Protein AF-A0A0S4IIQ5-F1 (afdb_monomer_lite)

Sequence (191 aa):
MTEAVVDVNDAPGEGCKCDRKQAPNVCLIIDIVACVLVGLCAVLDLITFTGIPSVILDIYLVALSFLALSAEARMFRPLRSIIYNWIKFVYFLTSYTGRGLYFIFLGSITINESALSYIGGGFTIFAGFFLIIMNCRFKFPVYMDWQVVKEEAAGKARAQAEQAFRTPSSAASTPGGGGESSYSPPGGHVI

Structure (mmCIF, N/CA/C/O backbone):
data_AF-A0A0S4IIQ5-F1
#
_entry.id   AF-A0A0S4IIQ5-F1
#
loop_
_atom_site.group_PDB
_atom_site.id
_atom_site.type_symbol
_atom_site.label_atom_id
_atom_site.label_alt_id
_atom_site.label_comp_id
_atom_site.label_asym_id
_atom_site.label_entity_id
_atom_site.label_seq_id
_atom_site.pdbx_PDB_ins_code
_atom_site.Cartn_x
_atom_site.Cartn_y
_atom_site.Cartn_z
_atom_site.occupancy
_atom_site.B_iso_or_equiv
_atom_site.auth_seq_id
_atom_site.auth_comp_id
_atom_site.auth_asym_id
_atom_site.auth_atom_id
_atom_site.pdbx_PDB_model_num
ATOM 1 N N . MET A 1 1 ? 24.079 8.705 -12.884 1.00 36.25 1 MET A N 1
ATOM 2 C CA . MET A 1 1 ? 23.740 7.334 -13.318 1.00 36.25 1 MET A CA 1
ATOM 3 C C . MET A 1 1 ? 22.304 7.349 -13.794 1.00 36.25 1 MET A C 1
ATOM 5 O O . MET A 1 1 ? 21.399 7.484 -12.984 1.00 36.25 1 MET A O 1
ATOM 9 N N . THR A 1 2 ? 22.151 7.371 -15.110 1.00 34.97 2 THR A N 1
ATOM 10 C CA . THR A 1 2 ? 20.903 7.484 -15.865 1.00 34.97 2 THR A CA 1
ATOM 11 C C . THR A 1 2 ? 20.241 6.108 -15.925 1.00 34.97 2 THR A C 1
ATOM 13 O O . THR A 1 2 ? 20.896 5.131 -16.280 1.00 34.97 2 THR A O 1
ATOM 16 N N . GLU A 1 3 ? 18.981 6.017 -15.507 1.00 42.50 3 GLU A N 1
ATOM 17 C CA . GLU A 1 3 ? 18.195 4.781 -15.480 1.00 42.50 3 GLU A CA 1
ATOM 18 C C . GLU A 1 3 ? 17.922 4.299 -16.913 1.00 42.50 3 GLU A 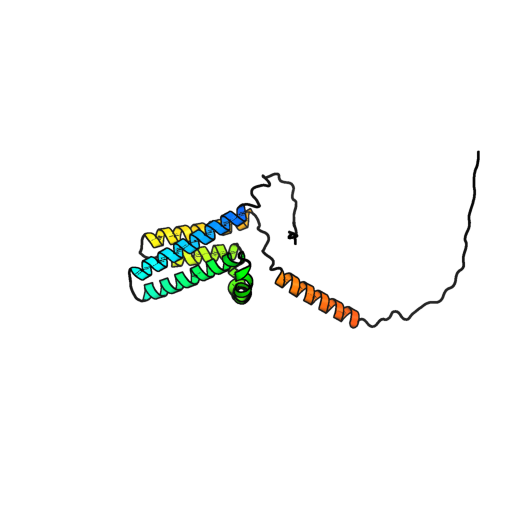C 1
ATOM 20 O O . GLU A 1 3 ? 17.295 5.005 -17.700 1.00 42.50 3 GLU A O 1
ATOM 25 N N . ALA A 1 4 ? 18.400 3.103 -17.262 1.00 39.72 4 ALA A N 1
ATOM 26 C CA . ALA A 1 4 ? 18.024 2.433 -18.500 1.00 39.72 4 ALA A CA 1
ATOM 27 C C . ALA A 1 4 ? 16.691 1.707 -18.271 1.00 39.72 4 ALA A C 1
ATOM 29 O O . ALA A 1 4 ? 16.647 0.618 -17.698 1.00 39.72 4 ALA A O 1
ATOM 30 N N . VAL A 1 5 ? 15.597 2.352 -18.674 1.00 47.88 5 VAL A N 1
ATOM 31 C CA . VAL A 1 5 ? 14.278 1.726 -18.803 1.00 47.88 5 VAL A CA 1
ATOM 32 C C . VAL A 1 5 ? 14.341 0.812 -20.024 1.00 47.88 5 VAL A C 1
ATOM 34 O O . VAL A 1 5 ? 14.602 1.272 -21.132 1.00 47.88 5 VAL A O 1
ATOM 37 N N . VAL A 1 6 ? 14.163 -0.492 -19.821 1.00 50.47 6 VAL A N 1
ATOM 38 C CA . VAL A 1 6 ? 14.041 -1.450 -20.923 1.00 50.47 6 VAL A CA 1
ATOM 39 C C . VAL A 1 6 ? 12.628 -1.310 -21.487 1.00 50.47 6 VAL A C 1
ATOM 41 O O . VAL A 1 6 ? 11.679 -1.882 -20.952 1.00 50.47 6 VAL A O 1
ATOM 44 N N . ASP A 1 7 ? 12.486 -0.480 -22.522 1.00 39.44 7 ASP A N 1
ATOM 45 C CA . ASP A 1 7 ? 11.255 -0.338 -23.301 1.00 39.44 7 ASP A CA 1
ATOM 46 C C . ASP A 1 7 ? 11.022 -1.630 -24.097 1.00 39.44 7 ASP A C 1
ATOM 48 O O . ASP A 1 7 ? 11.686 -1.914 -25.093 1.00 39.44 7 ASP A O 1
ATOM 52 N N . VAL A 1 8 ? 10.086 -2.453 -23.623 1.00 58.69 8 VAL A N 1
ATOM 53 C CA . VAL A 1 8 ? 9.565 -3.599 -24.372 1.00 58.69 8 VAL A CA 1
ATOM 54 C C . VAL A 1 8 ? 8.207 -3.192 -24.939 1.00 58.69 8 VAL A C 1
ATOM 56 O O . VAL A 1 8 ? 7.243 -3.049 -24.186 1.00 58.69 8 VAL A O 1
ATOM 59 N N . ASN A 1 9 ? 8.161 -3.081 -26.271 1.00 46.09 9 ASN A N 1
ATOM 60 C CA . ASN A 1 9 ? 7.013 -2.856 -27.168 1.00 46.09 9 ASN A CA 1
ATOM 61 C C . ASN A 1 9 ? 6.734 -1.407 -27.600 1.00 46.09 9 ASN A C 1
ATOM 63 O O . ASN A 1 9 ? 5.858 -0.736 -27.053 1.00 46.09 9 ASN A O 1
ATOM 67 N N . ASP A 1 10 ? 7.373 -1.006 -28.701 1.00 45.22 10 ASP A N 1
ATOM 68 C CA . ASP A 1 10 ? 6.844 -0.000 -29.624 1.00 45.22 10 ASP A CA 1
ATOM 69 C C . ASP A 1 10 ? 5.836 -0.665 -30.578 1.00 45.22 10 ASP A C 1
ATOM 71 O O . ASP A 1 10 ? 6.206 -1.343 -31.537 1.00 45.22 10 ASP A O 1
ATOM 75 N N . ALA A 1 11 ? 4.543 -0.474 -30.309 1.00 47.12 11 ALA A N 1
ATOM 76 C CA . ALA A 1 11 ? 3.489 -0.612 -31.311 1.00 47.12 11 ALA A CA 1
ATOM 77 C C . ALA A 1 11 ? 3.053 0.802 -31.742 1.00 47.12 11 ALA A C 1
ATOM 79 O O . ALA A 1 11 ? 2.812 1.644 -30.870 1.00 47.12 11 ALA A O 1
ATOM 80 N N . PRO A 1 12 ? 2.944 1.099 -33.050 1.00 46.62 12 PRO A N 1
ATOM 81 C CA . PRO A 1 12 ? 2.642 2.441 -33.529 1.00 46.62 12 PRO A CA 1
ATOM 82 C C . PRO A 1 12 ? 1.137 2.713 -33.417 1.00 46.62 12 PRO A C 1
ATOM 84 O O . PRO A 1 12 ? 0.346 2.313 -34.265 1.00 46.62 12 PRO A O 1
ATOM 87 N N . GLY A 1 13 ? 0.741 3.391 -32.344 1.00 47.50 13 GLY A N 1
ATOM 88 C CA . GLY A 1 13 ? -0.586 3.971 -32.169 1.00 47.50 13 GLY A CA 1
ATOM 89 C C . GLY A 1 13 ? -0.438 5.304 -31.453 1.00 47.50 13 GLY A C 1
ATOM 90 O O . GLY A 1 13 ? -0.196 5.340 -30.249 1.00 47.50 13 GLY A O 1
ATOM 91 N N . GLU A 1 14 ? -0.501 6.394 -32.213 1.00 47.69 14 GLU A N 1
ATOM 92 C CA . GLU A 1 14 ? -0.327 7.765 -31.742 1.00 47.69 14 GLU A CA 1
ATOM 93 C C . GLU A 1 14 ? -1.371 8.136 -30.677 1.00 47.69 14 GLU A C 1
ATOM 95 O O . GLU A 1 14 ? -2.529 8.424 -30.966 1.00 47.69 14 GLU A O 1
ATOM 100 N N . GLY A 1 15 ? -0.930 8.155 -29.421 1.00 47.59 15 GLY A N 1
ATOM 101 C CA . GLY A 1 15 ? -1.594 8.802 -28.297 1.00 47.59 15 GLY A CA 1
ATOM 102 C C . GLY A 1 15 ? -0.553 9.605 -27.517 1.00 47.59 15 GLY A C 1
ATOM 103 O O . GLY A 1 15 ? 0.554 9.123 -27.285 1.00 47.59 15 GLY A O 1
ATOM 104 N N . CYS A 1 16 ? -0.881 10.854 -27.185 1.00 45.53 16 CYS A N 1
ATOM 105 C CA . CYS A 1 16 ? -0.016 11.880 -26.591 1.00 45.53 16 CYS A CA 1
ATOM 106 C C . CYS A 1 16 ? 1.068 11.337 -25.622 1.00 45.53 16 CYS A C 1
ATOM 108 O O . CYS A 1 16 ? 0.772 10.859 -24.528 1.00 45.53 16 CYS A O 1
ATOM 110 N N . LYS A 1 17 ? 2.353 11.464 -25.999 1.00 51.84 17 LYS A N 1
ATOM 111 C CA . LYS A 1 17 ? 3.530 10.972 -25.242 1.00 51.84 17 LYS A CA 1
ATOM 112 C C . LYS A 1 17 ? 3.702 11.584 -23.837 1.00 51.84 17 LYS A C 1
ATOM 114 O O . LYS A 1 17 ? 4.536 11.106 -23.068 1.00 51.84 17 LYS A O 1
ATOM 119 N N . CYS A 1 18 ? 2.943 12.623 -23.484 1.00 51.06 18 CYS A N 1
ATOM 120 C CA . CYS A 1 18 ? 3.070 13.329 -22.206 1.00 51.06 18 CYS A CA 1
ATOM 121 C C . CYS A 1 18 ? 2.374 12.626 -21.023 1.00 51.06 18 CYS A C 1
ATOM 123 O O . CYS A 1 18 ? 2.773 12.849 -19.882 1.00 51.06 18 CYS A O 1
ATOM 125 N N . ASP A 1 19 ? 1.400 11.744 -21.267 1.00 57.50 19 ASP A N 1
ATOM 126 C CA . ASP A 1 19 ? 0.556 11.175 -20.199 1.00 57.50 19 ASP A CA 1
ATOM 127 C C . ASP A 1 19 ? 1.247 10.031 -19.421 1.00 57.50 19 ASP A C 1
ATOM 129 O O . ASP A 1 19 ? 1.121 9.880 -18.203 1.00 57.50 19 ASP A O 1
ATOM 133 N N . ARG A 1 20 ? 2.104 9.253 -20.102 1.00 61.88 20 ARG A N 1
ATOM 134 C CA . ARG A 1 20 ? 2.700 8.020 -19.545 1.00 61.88 20 ARG A CA 1
ATOM 135 C C . ARG A 1 20 ? 3.652 8.263 -18.366 1.00 61.88 20 ARG A C 1
ATOM 137 O O . ARG A 1 20 ? 3.818 7.385 -17.525 1.00 61.88 20 ARG A O 1
ATOM 144 N N . LYS A 1 21 ? 4.273 9.448 -18.291 1.00 65.94 21 LYS A N 1
ATOM 145 C CA . LYS A 1 21 ? 5.149 9.840 -17.170 1.00 65.94 21 LYS A CA 1
ATOM 146 C C . LYS A 1 21 ? 4.377 10.401 -15.975 1.00 65.94 21 LYS A C 1
ATOM 148 O O . LYS A 1 21 ? 4.896 10.356 -14.864 1.00 65.94 21 LYS A O 1
ATOM 153 N N . GLN A 1 22 ? 3.171 10.932 -16.184 1.00 76.69 22 GLN A N 1
ATOM 154 C CA . GLN A 1 22 ? 2.375 11.545 -15.117 1.00 76.69 22 GLN A CA 1
ATOM 155 C C . GLN A 1 22 ? 1.500 10.525 -14.383 1.00 76.69 22 GLN A C 1
ATOM 157 O O . GLN A 1 22 ? 1.365 10.618 -13.163 1.00 76.69 22 GLN A O 1
ATOM 162 N N . ALA A 1 23 ? 0.995 9.507 -15.085 1.00 74.50 23 ALA A N 1
ATOM 163 C CA . ALA A 1 23 ? 0.168 8.444 -14.513 1.00 74.50 23 ALA A CA 1
ATOM 164 C C . ALA A 1 23 ? 0.703 7.806 -13.204 1.00 74.50 23 ALA A C 1
ATOM 166 O O . ALA A 1 23 ? -0.074 7.710 -12.249 1.00 74.50 23 ALA A O 1
ATOM 167 N N . PRO A 1 24 ? 1.992 7.408 -13.078 1.00 76.62 24 PRO A N 1
ATOM 168 C CA . PRO A 1 24 ? 2.487 6.800 -11.839 1.00 76.62 24 PRO A CA 1
ATOM 169 C C . PRO A 1 24 ? 2.501 7.779 -10.657 1.00 76.62 24 PRO A C 1
ATOM 171 O O . PRO A 1 24 ? 2.212 7.376 -9.534 1.00 76.62 24 PRO A O 1
ATOM 174 N N . ASN A 1 25 ? 2.777 9.064 -10.903 1.00 81.38 25 ASN A N 1
ATOM 175 C CA . ASN A 1 25 ? 2.765 10.085 -9.855 1.00 81.38 25 ASN A CA 1
ATOM 176 C C . ASN A 1 25 ? 1.341 10.355 -9.362 1.00 81.38 25 ASN A C 1
ATOM 178 O O . ASN A 1 25 ? 1.128 10.513 -8.165 1.00 81.38 25 ASN A O 1
ATOM 182 N N . VAL A 1 26 ? 0.364 10.377 -10.275 1.00 83.06 26 VAL A N 1
ATOM 183 C CA . VAL A 1 26 ? -1.050 10.556 -9.922 1.00 83.06 26 VAL A CA 1
ATOM 184 C C . VAL A 1 26 ? -1.550 9.382 -9.081 1.00 83.06 26 VAL A C 1
ATOM 186 O O . VAL A 1 26 ? -2.160 9.612 -8.041 1.00 83.06 26 VAL A O 1
ATOM 189 N N . CYS A 1 27 ? -1.240 8.140 -9.473 1.00 82.81 27 CYS A N 1
ATOM 190 C CA . CYS A 1 27 ? -1.608 6.954 -8.690 1.00 82.81 27 CYS A CA 1
ATOM 191 C C . CYS A 1 27 ? -1.005 7.007 -7.282 1.00 82.81 27 CYS A C 1
ATOM 193 O O . CYS A 1 27 ? -1.710 6.796 -6.305 1.00 82.81 27 CYS A O 1
ATOM 195 N N . LEU A 1 28 ? 0.270 7.384 -7.170 1.00 83.69 28 LEU A N 1
ATOM 196 C CA . LEU A 1 28 ? 0.941 7.501 -5.879 1.00 83.69 28 LEU A CA 1
ATOM 197 C C . LEU A 1 28 ? 0.293 8.557 -4.976 1.00 83.69 28 LEU A C 1
ATOM 199 O O . LEU A 1 28 ? 0.108 8.320 -3.786 1.00 83.69 28 LEU A O 1
ATOM 203 N N . ILE A 1 29 ? -0.063 9.724 -5.521 1.00 87.44 29 ILE A N 1
ATOM 204 C CA . ILE A 1 29 ? -0.739 10.771 -4.740 1.00 87.44 29 ILE A CA 1
ATOM 205 C C . ILE A 1 29 ? -2.093 10.262 -4.239 1.00 87.44 29 ILE A C 1
ATOM 207 O O . ILE A 1 29 ? -2.416 10.460 -3.069 1.00 87.44 29 ILE A O 1
ATOM 211 N N . ILE A 1 30 ? -2.861 9.584 -5.097 1.00 87.94 30 ILE A N 1
ATOM 212 C CA . ILE A 1 30 ? -4.150 8.989 -4.724 1.00 87.94 30 ILE A CA 1
ATOM 213 C C . ILE A 1 30 ? -3.960 7.963 -3.597 1.00 87.94 30 ILE A C 1
ATOM 215 O O . ILE A 1 30 ? -4.697 8.013 -2.613 1.00 87.94 30 ILE A O 1
ATOM 219 N N . ASP A 1 31 ? -2.946 7.102 -3.694 1.00 86.94 31 ASP A N 1
ATOM 220 C CA . ASP A 1 31 ? -2.643 6.070 -2.697 1.00 86.94 31 ASP A CA 1
ATOM 221 C C . ASP A 1 31 ? -2.279 6.682 -1.338 1.00 86.94 31 ASP A C 1
ATOM 223 O O . ASP A 1 31 ? -2.804 6.263 -0.303 1.00 86.94 31 ASP A O 1
ATOM 227 N N . ILE A 1 32 ? -1.435 7.721 -1.327 1.00 89.12 32 ILE A N 1
ATOM 228 C CA . ILE A 1 32 ? -1.075 8.446 -0.099 1.00 89.12 32 ILE A CA 1
ATOM 229 C C . ILE A 1 32 ? -2.311 9.097 0.518 1.00 89.12 32 ILE A C 1
ATOM 231 O O . ILE A 1 32 ? -2.532 8.962 1.722 1.00 89.12 32 ILE A O 1
ATOM 235 N N . VAL A 1 33 ? -3.123 9.788 -0.286 1.00 90.50 33 VAL A N 1
ATOM 236 C CA . VAL A 1 33 ? -4.339 10.451 0.201 1.00 90.50 33 VAL A CA 1
ATOM 237 C C . VAL A 1 33 ? -5.304 9.425 0.789 1.00 90.50 33 VAL A C 1
ATOM 239 O O . VAL A 1 33 ? -5.800 9.638 1.892 1.00 90.50 33 VAL A O 1
ATOM 242 N N . ALA A 1 34 ? -5.521 8.293 0.117 1.00 88.62 34 ALA A N 1
ATOM 243 C CA . ALA A 1 34 ? -6.376 7.221 0.616 1.00 88.62 34 ALA A CA 1
ATOM 244 C C . ALA A 1 34 ? -5.857 6.641 1.944 1.00 88.62 34 ALA A C 1
ATOM 246 O O . ALA A 1 34 ? -6.640 6.472 2.878 1.00 88.62 34 ALA A O 1
ATOM 247 N N . CYS A 1 35 ? -4.548 6.388 2.065 1.00 88.12 35 CYS A N 1
ATOM 248 C CA . CYS A 1 35 ? -3.944 5.889 3.306 1.00 88.12 35 CYS A CA 1
ATOM 249 C C . CYS A 1 35 ? -4.094 6.878 4.464 1.00 88.12 35 CYS A C 1
ATOM 251 O O . CYS A 1 35 ? -4.469 6.482 5.566 1.00 88.12 35 CYS A O 1
ATOM 253 N N . VAL A 1 36 ? -3.805 8.160 4.219 1.00 89.81 36 VAL A N 1
ATOM 254 C CA . VAL A 1 36 ? -3.912 9.215 5.236 1.00 89.81 36 VAL A CA 1
ATOM 255 C C . VAL A 1 36 ? -5.360 9.384 5.676 1.00 89.81 36 VAL A C 1
ATOM 257 O O . VAL A 1 36 ? -5.616 9.499 6.869 1.00 89.81 36 VAL A O 1
ATOM 260 N N . LEU A 1 37 ? -6.309 9.351 4.738 1.00 89.31 37 LEU A N 1
ATOM 261 C CA . LEU A 1 37 ? -7.730 9.470 5.043 1.00 89.31 37 LEU A CA 1
ATOM 262 C C . LEU A 1 37 ? -8.206 8.322 5.948 1.00 89.31 37 LEU A C 1
ATOM 264 O O . LEU A 1 37 ? -8.816 8.581 6.980 1.00 89.31 37 LEU A O 1
ATOM 268 N N . VAL A 1 38 ? -7.864 7.071 5.613 1.00 87.75 38 VAL A N 1
ATOM 269 C CA . VAL A 1 38 ? -8.203 5.898 6.442 1.00 87.75 38 VAL A CA 1
ATOM 270 C C . VAL A 1 38 ? -7.537 5.975 7.813 1.00 87.75 38 VAL A C 1
ATOM 272 O O . VAL A 1 38 ? -8.192 5.729 8.822 1.00 87.75 38 VAL A O 1
ATOM 275 N N . GLY A 1 39 ? -6.257 6.353 7.865 1.00 86.62 39 GLY A N 1
ATOM 276 C CA . GLY A 1 39 ? -5.532 6.516 9.124 1.00 86.62 39 GLY A CA 1
ATOM 277 C C . GLY A 1 39 ? -6.154 7.590 10.019 1.00 86.62 39 GLY A C 1
ATOM 278 O O . GLY A 1 39 ? -6.314 7.370 11.216 1.00 86.62 39 GLY A O 1
ATOM 279 N N . LEU A 1 40 ? -6.564 8.727 9.447 1.00 88.81 40 LEU A N 1
ATOM 280 C CA . LEU A 1 40 ? -7.260 9.785 10.181 1.00 88.81 40 LEU A CA 1
ATOM 281 C C . LEU A 1 40 ? -8.632 9.325 10.679 1.00 88.81 40 LEU A C 1
ATOM 283 O O . LEU A 1 40 ? -8.951 9.590 11.833 1.00 88.81 40 LEU A O 1
ATOM 287 N N . CYS A 1 41 ? -9.414 8.613 9.861 1.00 86.88 41 CYS A N 1
ATOM 288 C CA . CYS A 1 41 ? -10.691 8.038 10.292 1.00 86.88 41 CYS A CA 1
ATOM 289 C C . CYS A 1 41 ? -10.505 7.091 11.485 1.00 86.88 41 CYS A C 1
ATOM 291 O O . CYS A 1 41 ? -11.164 7.279 12.500 1.00 86.88 41 CYS A O 1
ATOM 293 N N . ALA A 1 42 ? -9.553 6.156 11.408 1.00 86.00 42 ALA A N 1
ATOM 294 C CA . ALA A 1 42 ? -9.281 5.215 12.495 1.00 86.00 42 ALA A CA 1
ATOM 295 C C . ALA A 1 42 ? -8.803 5.919 13.779 1.00 86.00 42 ALA A C 1
ATOM 297 O O . ALA A 1 42 ? -9.197 5.548 14.879 1.00 86.00 42 ALA A O 1
ATOM 298 N N . VAL A 1 43 ? -7.982 6.971 13.665 1.00 87.81 43 VAL A N 1
ATOM 299 C CA . VAL A 1 43 ? -7.547 7.765 14.829 1.00 87.81 43 VAL A CA 1
ATOM 300 C C . VAL A 1 43 ? -8.709 8.549 15.442 1.00 87.81 43 VAL A C 1
ATOM 302 O O . VAL A 1 43 ? -8.801 8.639 16.665 1.00 87.81 43 VAL A O 1
ATOM 305 N N . LEU A 1 44 ? -9.594 9.121 14.623 1.00 87.50 44 LEU A N 1
ATOM 306 C CA . LEU A 1 44 ? -10.779 9.828 15.109 1.00 87.50 44 LEU A CA 1
ATOM 307 C C . LEU A 1 44 ? -11.751 8.871 15.809 1.00 87.50 44 LEU A C 1
ATOM 309 O O . LEU A 1 44 ? -12.200 9.182 16.912 1.00 87.50 44 LEU A O 1
ATOM 313 N N . ASP A 1 45 ? -12.005 7.698 15.226 1.00 83.19 45 ASP A N 1
ATOM 314 C CA . ASP A 1 45 ? -12.851 6.663 15.828 1.00 83.19 45 ASP A CA 1
ATOM 315 C C . ASP A 1 45 ? -12.258 6.200 17.178 1.00 83.19 45 ASP A C 1
ATOM 317 O O . ASP A 1 45 ? -12.972 6.170 18.189 1.00 83.19 45 ASP A O 1
ATOM 321 N N . LEU A 1 46 ? -10.930 6.027 17.257 1.00 85.00 46 LEU A N 1
ATOM 322 C CA . LEU A 1 46 ? -10.210 5.689 18.491 1.00 85.00 46 LEU A CA 1
ATOM 323 C C . LEU A 1 46 ? -10.383 6.742 19.601 1.00 85.00 46 LEU A C 1
ATOM 325 O O . LEU A 1 46 ? -10.529 6.391 20.773 1.00 85.00 46 LEU A O 1
ATOM 329 N N . ILE A 1 47 ? -10.390 8.035 19.251 1.00 86.31 47 ILE A N 1
ATOM 330 C CA . ILE A 1 47 ? -10.606 9.132 20.213 1.00 86.31 47 ILE A CA 1
ATOM 331 C C . ILE A 1 47 ? -12.038 9.105 20.761 1.00 86.31 47 ILE A C 1
ATOM 333 O O . ILE A 1 47 ? -12.254 9.414 21.933 1.00 86.31 47 ILE A O 1
ATOM 337 N N . THR A 1 48 ? -13.018 8.725 19.938 1.00 82.81 48 THR A N 1
ATOM 338 C CA . THR A 1 48 ? -14.435 8.694 20.337 1.00 82.81 48 THR A CA 1
ATOM 339 C C . THR A 1 48 ? -14.830 7.477 21.181 1.00 82.81 48 THR A C 1
ATOM 341 O O . THR A 1 48 ? -15.937 7.456 21.713 1.00 82.81 48 THR A O 1
ATOM 344 N N . PHE A 1 49 ? -13.923 6.508 21.367 1.00 69.06 49 PHE A N 1
ATOM 345 C CA . PHE A 1 49 ? -14.048 5.369 22.289 1.00 69.06 49 PHE A CA 1
ATOM 346 C C . PHE A 1 49 ? -15.392 4.617 22.183 1.00 69.06 49 PHE A C 1
ATOM 348 O O . PHE A 1 49 ? -16.150 4.480 23.141 1.00 69.06 49 PHE A O 1
ATOM 355 N N . THR A 1 50 ? -15.675 4.074 21.000 1.00 69.19 50 THR A N 1
ATOM 356 C CA . THR A 1 50 ? -16.924 3.356 20.677 1.00 69.19 50 THR A CA 1
ATOM 357 C C . THR A 1 50 ? -17.001 1.916 21.210 1.00 69.19 50 THR A C 1
ATOM 359 O O . THR A 1 50 ? -18.050 1.284 21.106 1.00 69.19 50 THR A O 1
ATOM 362 N N . GLY A 1 51 ? -15.934 1.390 21.826 1.00 81.19 51 GLY A N 1
ATOM 363 C CA . GLY A 1 51 ? -15.917 0.080 22.494 1.00 81.19 51 GLY A CA 1
ATOM 364 C C . GLY A 1 51 ? -14.631 -0.721 22.263 1.00 81.19 51 GLY A C 1
ATOM 365 O O . GLY A 1 51 ? -13.895 -0.480 21.313 1.00 81.19 51 GLY A O 1
ATOM 366 N N . ILE A 1 52 ? -14.359 -1.709 23.126 1.00 84.00 52 ILE A N 1
ATOM 367 C CA . ILE A 1 52 ? -13.149 -2.559 23.065 1.00 84.00 52 ILE A CA 1
ATOM 368 C C . ILE A 1 52 ? -12.942 -3.246 21.695 1.00 84.00 52 ILE A C 1
ATOM 370 O O . ILE A 1 52 ? -11.818 -3.192 21.194 1.00 84.00 52 ILE A O 1
ATOM 374 N N . PRO A 1 53 ? -13.952 -3.883 21.059 1.00 85.12 53 PRO A N 1
ATOM 375 C CA . PRO A 1 53 ? -13.735 -4.528 19.760 1.00 85.12 53 PRO A CA 1
ATOM 376 C C . PRO A 1 53 ? -13.410 -3.521 18.648 1.00 85.12 53 PRO A C 1
ATOM 378 O O . PRO A 1 53 ? -12.548 -3.805 17.818 1.00 85.12 53 PRO A O 1
ATOM 381 N N . SER A 1 54 ? -14.031 -2.339 18.668 1.00 83.25 54 SER A N 1
ATOM 382 C CA . SER A 1 54 ? -13.766 -1.260 17.709 1.00 83.25 54 SER A CA 1
ATOM 383 C C . SER A 1 54 ? -12.342 -0.731 17.854 1.00 83.25 54 SER A C 1
ATOM 385 O O . SER A 1 54 ? -11.617 -0.656 16.874 1.00 83.25 54 SER A O 1
ATOM 387 N N . VAL A 1 55 ? -11.884 -0.513 19.091 1.00 87.12 55 VAL A N 1
ATOM 388 C CA . VAL A 1 55 ? -10.514 -0.062 19.388 1.00 87.12 55 VAL A CA 1
ATOM 389 C C . VAL A 1 55 ? -9.459 -1.017 18.823 1.00 87.12 55 VAL A C 1
ATOM 391 O O . VAL A 1 55 ? -8.461 -0.576 18.256 1.00 87.12 55 VAL A O 1
ATOM 394 N N . ILE A 1 56 ? -9.658 -2.332 18.961 1.00 90.19 56 ILE A N 1
ATOM 395 C CA . ILE A 1 56 ? -8.724 -3.325 18.410 1.00 90.19 56 ILE A CA 1
ATOM 396 C C . ILE A 1 56 ? -8.687 -3.220 16.881 1.00 90.19 56 ILE A C 1
ATOM 398 O O . ILE A 1 56 ? -7.605 -3.206 16.292 1.00 90.19 56 ILE A O 1
ATOM 402 N N . LEU A 1 57 ? -9.856 -3.121 16.246 1.00 89.56 57 LEU A N 1
ATOM 403 C CA . LEU A 1 57 ? -9.984 -2.984 14.798 1.00 89.56 57 LEU A CA 1
ATOM 404 C C . LEU A 1 57 ? -9.340 -1.683 14.287 1.00 89.56 57 LEU A C 1
ATOM 406 O O . LEU A 1 57 ? -8.608 -1.728 13.299 1.00 89.56 57 LEU A O 1
ATOM 410 N N . ASP A 1 58 ? -9.501 -0.572 15.004 1.00 88.38 58 ASP A N 1
ATOM 411 C CA . ASP A 1 58 ? -8.885 0.721 14.689 1.00 88.38 58 ASP A CA 1
ATOM 412 C C . ASP A 1 58 ? -7.356 0.665 14.783 1.00 88.38 58 ASP A C 1
ATOM 414 O O . ASP A 1 58 ? -6.656 1.158 13.898 1.00 88.38 58 ASP A O 1
ATOM 418 N N . ILE A 1 59 ? -6.805 -0.007 15.801 1.00 91.06 59 ILE A N 1
ATOM 419 C CA . ILE A 1 59 ? -5.354 -0.228 15.911 1.00 91.06 59 ILE A CA 1
ATOM 420 C C . ILE A 1 59 ? -4.840 -1.031 14.709 1.00 91.06 59 ILE A C 1
ATOM 422 O O . ILE A 1 59 ? -3.794 -0.695 14.143 1.00 91.06 59 ILE A O 1
ATOM 426 N N . TYR A 1 60 ? -5.572 -2.068 14.285 1.00 92.81 60 TYR A N 1
ATOM 427 C CA . TYR A 1 60 ? -5.224 -2.825 13.083 1.00 92.81 60 TYR A CA 1
ATOM 428 C C . TYR A 1 60 ? -5.333 -1.973 11.817 1.00 92.81 60 TYR A C 1
ATOM 430 O O . TYR A 1 60 ? -4.432 -2.041 10.984 1.00 92.81 60 TYR A O 1
ATOM 438 N N . LEU A 1 61 ? -6.366 -1.141 11.674 1.00 90.88 61 LEU A N 1
ATOM 439 C CA . LEU A 1 61 ? -6.515 -0.202 10.556 1.00 90.88 61 LEU A CA 1
ATOM 440 C C . LEU A 1 61 ? -5.354 0.793 10.490 1.00 90.88 61 LEU A C 1
ATOM 442 O O . LEU A 1 61 ? -4.798 1.025 9.415 1.00 90.88 61 LEU A O 1
ATOM 446 N N . VAL A 1 62 ? -4.921 1.333 11.631 1.00 90.94 62 VAL A N 1
ATOM 447 C CA . VAL A 1 62 ? -3.740 2.202 11.708 1.00 90.94 62 VAL A CA 1
ATOM 448 C C . VAL A 1 62 ? -2.488 1.430 11.282 1.00 90.94 62 VAL A C 1
ATOM 450 O O . VAL A 1 62 ? -1.764 1.876 10.396 1.00 90.94 62 VAL A O 1
ATOM 453 N N . ALA A 1 63 ? -2.247 0.235 11.824 1.00 91.62 63 ALA A N 1
ATOM 454 C CA . ALA A 1 6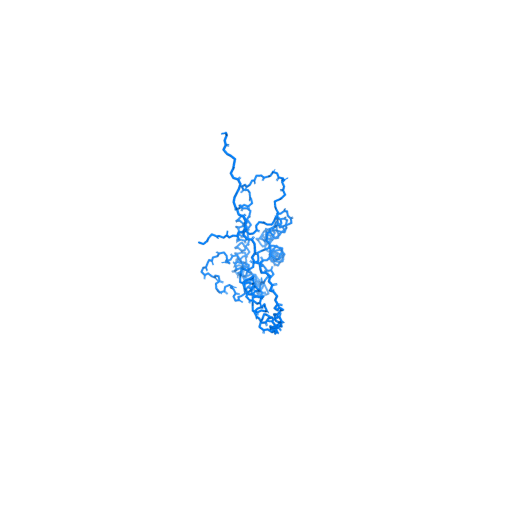3 ? -1.087 -0.573 11.441 1.00 91.62 63 ALA A CA 1
ATOM 455 C C . ALA A 1 63 ? -1.084 -0.939 9.942 1.00 91.62 63 ALA A C 1
ATOM 457 O O . ALA A 1 63 ? -0.045 -0.879 9.282 1.00 91.62 63 ALA A O 1
ATOM 458 N N . LEU A 1 64 ? -2.249 -1.279 9.391 1.00 91.06 64 LEU A N 1
ATOM 459 C CA . LEU A 1 64 ? -2.439 -1.605 7.982 1.00 91.06 64 LEU A CA 1
ATOM 460 C C . LEU A 1 64 ? -2.238 -0.371 7.085 1.00 91.06 64 LEU A C 1
ATOM 462 O O . LEU A 1 64 ? -1.475 -0.427 6.125 1.00 91.06 64 LEU A O 1
ATOM 466 N N . SER A 1 65 ? -2.812 0.781 7.427 1.00 90.31 65 SER A N 1
ATOM 467 C CA . SER A 1 65 ? -2.566 2.026 6.683 1.00 90.31 65 SER A CA 1
ATOM 468 C C . SER A 1 65 ? -1.084 2.429 6.690 1.00 90.31 65 SER A C 1
ATOM 470 O O . SER A 1 65 ? -0.561 2.830 5.650 1.00 90.31 65 SER A O 1
ATOM 472 N N . PHE A 1 66 ? -0.361 2.227 7.800 1.00 89.56 66 PHE A N 1
ATOM 473 C CA . PHE A 1 66 ? 1.098 2.386 7.840 1.00 89.56 66 PHE A CA 1
ATOM 474 C C . PHE A 1 66 ? 1.829 1.382 6.946 1.00 89.56 66 PHE A C 1
ATOM 476 O O . PHE A 1 66 ? 2.801 1.746 6.285 1.00 89.56 66 PHE A O 1
ATOM 483 N N . LEU A 1 67 ? 1.370 0.131 6.895 1.00 89.06 67 LEU A N 1
ATOM 484 C CA . LEU A 1 67 ? 1.910 -0.894 6.002 1.00 89.06 67 LEU A CA 1
ATOM 485 C C . LEU A 1 67 ? 1.743 -0.475 4.531 1.00 89.06 67 LEU A C 1
ATOM 487 O O . LEU A 1 67 ? 2.696 -0.583 3.757 1.00 89.06 67 LEU A O 1
ATOM 491 N N . ALA A 1 68 ? 0.595 0.086 4.157 1.00 87.44 68 ALA A N 1
ATOM 492 C CA . ALA A 1 68 ? 0.355 0.634 2.822 1.00 87.44 68 ALA A CA 1
ATOM 493 C C . ALA A 1 68 ? 1.254 1.844 2.521 1.00 87.44 68 ALA A C 1
ATOM 495 O O . ALA A 1 68 ? 1.953 1.868 1.508 1.00 87.44 68 ALA A O 1
ATOM 496 N N . LEU A 1 69 ? 1.344 2.794 3.457 1.00 87.12 69 LEU A N 1
ATOM 497 C CA . LEU A 1 69 ? 2.262 3.935 3.386 1.00 87.12 69 LEU A CA 1
ATOM 498 C C . LEU A 1 69 ? 3.722 3.496 3.243 1.00 87.12 69 LEU A C 1
ATOM 500 O O . LEU A 1 69 ? 4.478 4.102 2.487 1.00 87.12 69 LEU A O 1
ATOM 504 N N . SER A 1 70 ? 4.130 2.426 3.928 1.00 85.06 70 SER A N 1
ATOM 505 C CA . SER A 1 70 ? 5.486 1.880 3.833 1.00 85.06 70 SER A CA 1
ATOM 506 C C . SER A 1 70 ? 5.794 1.322 2.439 1.00 85.06 70 SER A C 1
ATOM 508 O O . SER A 1 70 ? 6.932 1.423 1.972 1.00 85.06 70 SER A O 1
ATOM 510 N N . ALA A 1 71 ? 4.780 0.797 1.741 1.00 82.19 71 ALA A N 1
ATOM 511 C CA . ALA A 1 71 ? 4.917 0.336 0.366 1.00 82.19 71 ALA A CA 1
ATOM 512 C C . ALA A 1 71 ? 5.131 1.510 -0.606 1.00 82.19 71 ALA A C 1
ATOM 514 O O . ALA A 1 71 ? 5.928 1.375 -1.537 1.00 82.19 71 ALA A O 1
ATOM 515 N N . GLU A 1 72 ? 4.504 2.669 -0.364 1.00 80.44 72 GLU A N 1
ATOM 516 C CA . GLU A 1 72 ? 4.760 3.906 -1.128 1.00 80.44 72 GLU A CA 1
ATOM 517 C C . GLU A 1 72 ? 6.087 4.565 -0.755 1.00 80.44 72 GLU A C 1
ATOM 519 O O . GLU A 1 72 ? 6.804 5.096 -1.611 1.00 80.44 72 GLU A O 1
ATOM 524 N N . ALA A 1 73 ? 6.471 4.481 0.522 1.00 78.81 73 ALA A N 1
ATOM 525 C CA . ALA A 1 73 ? 7.686 5.097 1.039 1.00 78.81 73 ALA A CA 1
ATOM 526 C C . ALA A 1 73 ? 8.966 4.553 0.379 1.00 78.81 73 ALA A C 1
ATOM 528 O O . ALA A 1 73 ? 10.044 5.133 0.509 1.00 78.81 73 ALA A O 1
ATOM 529 N N . ARG A 1 74 ? 8.847 3.468 -0.390 1.00 72.12 74 ARG A N 1
ATOM 530 C CA . ARG A 1 74 ? 9.899 2.876 -1.212 1.00 72.12 74 ARG A CA 1
ATOM 531 C C . ARG A 1 74 ? 10.473 3.831 -2.263 1.00 72.12 74 ARG A C 1
ATOM 533 O O . ARG A 1 74 ? 11.618 3.642 -2.675 1.00 72.12 74 ARG A O 1
ATOM 540 N N . MET A 1 75 ? 9.726 4.867 -2.660 1.00 69.81 75 MET A N 1
ATOM 541 C CA . MET A 1 75 ? 10.259 5.953 -3.491 1.00 69.81 75 MET A CA 1
ATOM 542 C C . MET A 1 75 ? 11.299 6.816 -2.759 1.00 69.81 75 MET A C 1
ATOM 544 O O . MET A 1 75 ? 12.199 7.373 -3.395 1.00 69.81 75 MET A O 1
ATOM 548 N N . PHE A 1 76 ? 11.243 6.908 -1.427 1.00 76.88 76 PHE A N 1
ATOM 549 C CA . PHE A 1 76 ? 12.207 7.685 -0.656 1.00 76.88 76 PHE A CA 1
ATOM 550 C C . PHE A 1 76 ? 13.512 6.901 -0.473 1.00 76.88 76 PHE A C 1
ATOM 552 O O . PHE A 1 76 ? 13.601 5.919 0.266 1.00 76.88 76 PHE A O 1
ATOM 559 N N . ARG A 1 77 ? 14.577 7.397 -1.114 1.00 76.06 77 ARG A N 1
ATOM 560 C CA . ARG A 1 77 ? 15.941 6.841 -1.045 1.00 76.06 77 ARG A CA 1
ATOM 561 C C . ARG A 1 77 ? 16.444 6.491 0.369 1.00 76.06 77 ARG A C 1
ATOM 563 O O . ARG A 1 77 ? 17.024 5.413 0.491 1.00 76.06 77 ARG A O 1
ATOM 570 N N . PRO A 1 78 ? 16.259 7.318 1.421 1.00 73.19 78 PRO A N 1
ATOM 571 C CA . PRO A 1 78 ? 16.826 7.012 2.738 1.00 73.19 78 PRO A CA 1
ATOM 572 C C . PRO A 1 78 ? 16.129 5.848 3.456 1.00 73.19 78 PRO A C 1
ATOM 574 O O . PRO A 1 78 ? 16.788 5.092 4.163 1.00 73.19 78 PRO A O 1
ATOM 577 N N . LEU A 1 79 ? 14.822 5.649 3.248 1.00 73.81 79 LEU A N 1
ATOM 578 C CA . LEU A 1 79 ? 14.071 4.570 3.907 1.00 73.81 79 LEU A CA 1
ATOM 579 C C . LEU A 1 79 ? 14.218 3.222 3.196 1.00 73.81 79 LEU A C 1
ATOM 581 O O . LEU A 1 79 ? 13.871 2.177 3.750 1.00 73.81 79 LEU A O 1
ATOM 585 N N . ARG A 1 80 ? 14.773 3.228 1.982 1.00 73.50 80 ARG A N 1
ATOM 586 C CA . ARG A 1 80 ? 14.846 2.059 1.107 1.00 73.50 80 ARG A CA 1
ATOM 587 C C . ARG A 1 80 ? 15.519 0.852 1.775 1.00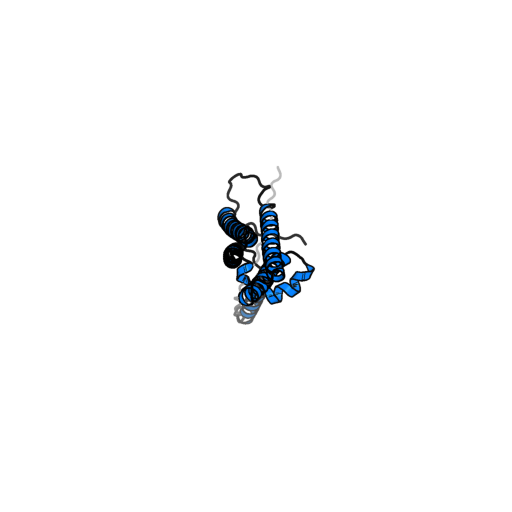 73.50 80 ARG A C 1
ATOM 589 O O . ARG A 1 80 ? 15.057 -0.264 1.584 1.00 73.50 80 ARG A O 1
ATOM 596 N N . SER A 1 81 ? 16.562 1.066 2.584 1.00 75.81 81 SER A N 1
ATOM 597 C CA . SER A 1 81 ? 17.297 -0.017 3.265 1.00 75.81 81 SER A CA 1
ATOM 598 C C . SER A 1 81 ? 16.435 -0.768 4.288 1.00 75.81 81 SER A C 1
ATOM 600 O O . SER A 1 81 ? 16.396 -1.996 4.295 1.00 75.81 81 SER A O 1
ATOM 602 N N . ILE A 1 82 ? 15.680 -0.028 5.106 1.00 78.56 82 ILE A N 1
ATOM 603 C CA . ILE A 1 82 ? 14.779 -0.604 6.115 1.00 78.56 82 ILE A CA 1
ATOM 604 C C . ILE A 1 82 ? 13.621 -1.320 5.420 1.00 78.56 82 ILE A C 1
ATOM 606 O O . ILE A 1 82 ? 13.301 -2.465 5.741 1.00 78.56 82 ILE A O 1
ATOM 610 N N . ILE A 1 83 ? 13.045 -0.664 4.410 1.00 77.56 83 ILE A N 1
ATOM 611 C CA . ILE A 1 83 ? 11.928 -1.206 3.642 1.00 77.56 83 ILE A CA 1
ATOM 612 C C . ILE A 1 83 ? 12.338 -2.506 2.944 1.00 77.56 83 ILE A C 1
ATOM 614 O O . ILE A 1 83 ? 11.542 -3.432 2.908 1.00 77.56 83 ILE A O 1
ATOM 618 N N . TYR A 1 84 ? 13.571 -2.641 2.447 1.00 73.38 84 TYR A N 1
ATOM 619 C CA . TYR A 1 84 ? 14.009 -3.852 1.745 1.00 73.38 84 TYR A CA 1
ATOM 620 C C . TYR A 1 84 ? 13.948 -5.131 2.575 1.00 73.38 84 TYR A C 1
ATOM 622 O O . TYR A 1 84 ? 13.611 -6.186 2.038 1.00 73.38 84 TYR A O 1
ATOM 630 N N . ASN A 1 85 ? 14.247 -5.055 3.871 1.00 78.38 85 ASN A N 1
ATOM 631 C CA . ASN A 1 85 ? 14.145 -6.232 4.729 1.00 78.38 85 ASN A CA 1
ATOM 632 C C . ASN A 1 85 ? 12.676 -6.617 4.958 1.00 78.38 85 ASN A C 1
ATOM 634 O O . ASN A 1 85 ? 12.313 -7.789 5.007 1.00 78.38 85 ASN A O 1
ATOM 638 N N . TRP A 1 86 ? 11.821 -5.601 5.033 1.00 76.50 86 TRP A N 1
ATOM 639 C CA . TRP A 1 86 ? 10.404 -5.750 5.314 1.00 76.50 86 TRP A CA 1
ATOM 640 C C . TRP A 1 86 ? 9.600 -6.200 4.090 1.00 76.50 86 TRP A C 1
ATOM 642 O O . TRP A 1 86 ? 8.715 -7.046 4.176 1.00 76.50 86 TRP A O 1
ATOM 652 N N . ILE A 1 87 ? 9.964 -5.712 2.908 1.00 71.62 87 ILE A N 1
ATOM 653 C CA . ILE A 1 87 ? 9.214 -5.914 1.671 1.00 71.62 87 ILE A CA 1
ATOM 654 C C . ILE A 1 87 ? 9.212 -7.361 1.175 1.00 71.62 87 ILE A C 1
ATOM 656 O O . ILE A 1 87 ? 8.352 -7.725 0.377 1.00 71.62 87 ILE A O 1
ATOM 660 N N . LYS A 1 88 ? 10.141 -8.199 1.660 1.00 70.69 88 LYS A N 1
ATOM 661 C CA . LYS A 1 88 ? 10.132 -9.643 1.393 1.00 70.69 88 LYS A CA 1
ATOM 662 C C . LYS A 1 88 ? 8.826 -10.285 1.860 1.00 70.69 88 LYS A C 1
ATOM 664 O O . LYS A 1 88 ? 8.319 -11.174 1.188 1.00 70.69 88 LYS A O 1
ATOM 669 N N . PHE A 1 89 ? 8.254 -9.791 2.957 1.00 74.19 89 PHE A N 1
ATOM 670 C CA . PHE A 1 89 ? 6.964 -10.253 3.470 1.00 74.19 89 PHE A CA 1
ATOM 671 C C . PHE A 1 89 ? 5.778 -9.637 2.725 1.00 74.19 89 PHE A C 1
ATOM 673 O O . PHE A 1 89 ? 4.685 -10.193 2.727 1.00 74.19 89 PHE A O 1
ATOM 680 N N . VAL A 1 90 ? 5.994 -8.501 2.063 1.00 78.19 90 VAL A N 1
ATOM 681 C CA . VAL A 1 90 ? 4.933 -7.653 1.512 1.00 78.19 90 VAL A CA 1
ATOM 682 C C . VAL A 1 90 ? 5.017 -7.550 -0.016 1.00 78.19 90 VAL A C 1
ATOM 684 O O . VAL A 1 90 ? 4.507 -6.607 -0.617 1.00 78.19 90 VAL A O 1
ATOM 687 N N . TYR A 1 91 ? 5.643 -8.531 -0.677 1.00 78.06 91 TYR A N 1
ATOM 688 C CA . TYR A 1 91 ? 5.858 -8.516 -2.129 1.00 78.06 91 TYR A CA 1
ATOM 689 C C . TYR A 1 91 ? 4.543 -8.336 -2.905 1.00 78.06 91 TYR A C 1
ATOM 691 O O . TYR A 1 91 ? 4.497 -7.641 -3.918 1.00 78.06 91 TYR A O 1
ATOM 699 N N . PHE A 1 92 ? 3.441 -8.862 -2.370 1.00 80.56 92 PHE A N 1
ATOM 700 C CA . PHE A 1 92 ? 2.104 -8.684 -2.926 1.00 80.56 92 PHE A CA 1
ATOM 701 C C . PHE A 1 92 ? 1.674 -7.209 -3.056 1.00 80.56 92 PHE A C 1
ATOM 703 O O . PHE A 1 92 ? 1.131 -6.837 -4.095 1.00 80.56 92 PHE A O 1
ATOM 710 N N . LEU A 1 93 ? 1.975 -6.340 -2.080 1.00 82.56 93 LEU A N 1
ATOM 711 C CA . LEU A 1 93 ? 1.602 -4.913 -2.143 1.00 82.56 93 LEU A CA 1
ATOM 712 C C . LEU A 1 93 ? 2.461 -4.096 -3.117 1.00 82.56 93 LEU A C 1
ATOM 714 O O . LEU A 1 93 ? 2.159 -2.937 -3.405 1.00 82.56 93 LEU A O 1
ATOM 718 N N . THR A 1 94 ? 3.544 -4.683 -3.622 1.00 77.88 94 THR A N 1
ATOM 719 C CA . THR A 1 94 ? 4.436 -4.015 -4.576 1.00 77.88 94 THR A CA 1
ATOM 720 C C . THR A 1 94 ? 3.908 -4.082 -6.009 1.00 77.88 94 THR A C 1
ATOM 722 O O . THR A 1 94 ? 4.316 -3.289 -6.852 1.00 77.88 94 THR A O 1
ATOM 725 N N . SER A 1 95 ? 2.963 -4.987 -6.279 1.00 83.81 95 SER A N 1
ATOM 726 C CA . SER A 1 95 ? 2.236 -5.063 -7.545 1.00 83.81 95 SER A CA 1
ATOM 727 C C . SER A 1 95 ? 1.027 -4.128 -7.527 1.00 83.81 95 SER A C 1
ATOM 729 O O . SER A 1 95 ? 0.269 -4.134 -6.558 1.00 83.81 95 SER A O 1
ATOM 731 N N . TYR A 1 96 ? 0.784 -3.391 -8.617 1.00 83.69 96 TYR A N 1
ATOM 732 C CA . TYR A 1 96 ? -0.388 -2.512 -8.759 1.00 83.69 96 TYR A CA 1
ATOM 733 C C . TYR A 1 96 ? -1.715 -3.251 -8.527 1.00 83.69 96 TYR A C 1
ATOM 735 O O . TYR A 1 96 ? -2.616 -2.721 -7.882 1.00 83.69 96 TYR A O 1
ATOM 743 N N . THR A 1 97 ? -1.827 -4.502 -8.990 1.00 88.19 97 THR A N 1
ATOM 744 C CA . THR A 1 97 ? -3.023 -5.326 -8.746 1.00 88.19 97 THR A CA 1
ATOM 745 C C . THR A 1 97 ? -3.163 -5.691 -7.273 1.00 88.19 97 THR A C 1
ATOM 747 O O . THR A 1 97 ? -4.255 -5.593 -6.719 1.00 88.19 97 THR A O 1
ATOM 750 N N . GLY A 1 98 ? -2.067 -6.105 -6.630 1.00 90.12 98 GLY A N 1
ATOM 751 C CA . GLY A 1 98 ? -2.097 -6.486 -5.219 1.00 90.12 98 GLY A CA 1
ATOM 752 C C . GLY A 1 98 ? -2.395 -5.295 -4.314 1.00 90.12 98 GLY A C 1
ATOM 753 O O . GLY A 1 98 ? -3.176 -5.414 -3.376 1.00 90.12 98 GLY A O 1
ATOM 754 N N . ARG A 1 99 ? -1.867 -4.119 -4.664 1.00 89.75 99 ARG A N 1
ATOM 755 C CA . ARG A 1 99 ? -2.167 -2.849 -4.006 1.00 89.75 99 ARG A CA 1
ATOM 756 C C . ARG A 1 99 ? -3.633 -2.446 -4.157 1.00 89.75 99 ARG A C 1
ATOM 758 O O . ARG A 1 99 ? -4.273 -2.119 -3.166 1.00 89.75 99 ARG A O 1
ATOM 765 N N . GLY A 1 100 ? -4.191 -2.541 -5.364 1.00 91.81 100 GLY A N 1
ATOM 766 C CA . GLY A 1 100 ? -5.611 -2.268 -5.591 1.00 91.81 100 GLY A CA 1
ATOM 767 C C . GLY A 1 100 ? -6.527 -3.191 -4.780 1.00 91.81 100 GLY A C 1
ATOM 768 O O . GLY A 1 100 ? -7.437 -2.718 -4.103 1.00 91.81 100 GLY A O 1
ATOM 769 N N . LEU A 1 101 ? -6.237 -4.498 -4.765 1.00 94.38 101 LEU A N 1
ATOM 770 C CA . LEU A 1 101 ? -6.959 -5.471 -3.934 1.00 94.38 101 LEU A CA 1
ATOM 771 C C . LEU A 1 101 ? -6.821 -5.172 -2.439 1.00 94.38 101 LEU A C 1
ATOM 773 O O . LEU A 1 101 ? -7.795 -5.268 -1.696 1.00 94.38 101 LEU A O 1
ATOM 777 N N . TYR A 1 102 ? -5.625 -4.781 -2.010 1.00 93.62 102 TYR A N 1
ATOM 778 C CA . TYR A 1 102 ? -5.360 -4.391 -0.637 1.00 93.62 102 TYR A CA 1
ATOM 779 C C . TYR A 1 102 ? -6.182 -3.166 -0.219 1.00 93.62 102 TYR A C 1
ATOM 781 O O . TYR A 1 102 ? -6.771 -3.183 0.854 1.00 93.62 102 TYR A O 1
ATOM 789 N N . PHE A 1 103 ? -6.293 -2.137 -1.064 1.00 93.38 103 PHE A N 1
ATOM 790 C CA . PHE A 1 103 ? -7.127 -0.966 -0.779 1.00 93.38 103 PHE A CA 1
ATOM 791 C C . PHE A 1 103 ? -8.623 -1.294 -0.736 1.00 93.38 103 PHE A C 1
ATOM 793 O O . PHE A 1 103 ? -9.327 -0.775 0.125 1.00 93.38 103 PHE A O 1
ATOM 800 N N . ILE A 1 104 ? -9.111 -2.188 -1.602 1.00 95.44 104 ILE A N 1
ATOM 801 C CA . ILE A 1 104 ? -10.502 -2.668 -1.535 1.00 95.44 104 ILE A CA 1
ATOM 802 C C . ILE A 1 104 ? -10.750 -3.387 -0.205 1.00 95.44 104 ILE A C 1
ATOM 804 O O . ILE A 1 104 ? -11.737 -3.107 0.472 1.00 95.44 104 ILE A O 1
ATOM 808 N N . PHE A 1 105 ? -9.835 -4.274 0.191 1.00 94.88 105 PHE A N 1
ATOM 809 C CA . PHE A 1 105 ? -9.905 -4.974 1.471 1.00 94.88 105 PHE A CA 1
ATOM 810 C C . PHE A 1 105 ? -9.862 -3.998 2.651 1.00 94.88 105 PHE A C 1
ATOM 812 O O . PHE A 1 105 ? -10.729 -4.047 3.521 1.00 94.88 105 PHE A O 1
ATOM 819 N N . LEU A 1 106 ? -8.909 -3.064 2.643 1.00 93.00 106 LEU A N 1
ATOM 820 C CA . LEU A 1 106 ? -8.760 -2.054 3.682 1.00 93.00 106 LEU A CA 1
ATOM 821 C C . LEU A 1 106 ? -10.034 -1.217 3.809 1.00 93.00 106 LEU A C 1
ATOM 823 O O . LEU A 1 106 ? -10.600 -1.139 4.890 1.00 93.00 106 LEU A O 1
ATOM 827 N N . GLY A 1 107 ? -10.535 -0.677 2.697 1.00 93.12 107 GLY A N 1
ATOM 828 C CA . GLY A 1 107 ? -11.759 0.116 2.684 1.00 93.12 107 GLY A CA 1
ATOM 829 C C . GLY A 1 107 ? -12.991 -0.671 3.126 1.00 93.12 107 GLY A C 1
ATOM 830 O O . GLY A 1 107 ? -13.838 -0.108 3.808 1.00 93.12 107 GLY A O 1
ATOM 831 N N . SER A 1 108 ? -13.074 -1.972 2.820 1.00 94.25 108 SER A N 1
ATOM 832 C CA . SER A 1 108 ? -14.174 -2.824 3.294 1.00 94.25 108 SER A CA 1
ATOM 833 C C . SER A 1 108 ? -14.170 -3.030 4.811 1.00 94.25 108 SER A C 1
ATOM 835 O O . SER A 1 108 ? -15.239 -3.091 5.407 1.00 94.25 108 SER A O 1
ATOM 837 N N . ILE A 1 109 ? -12.987 -3.079 5.436 1.00 93.00 109 ILE A N 1
ATOM 838 C CA . ILE A 1 109 ? -12.840 -3.169 6.897 1.00 93.00 109 ILE A CA 1
ATOM 839 C C . ILE A 1 109 ? -13.100 -1.814 7.558 1.00 93.00 109 ILE A C 1
ATOM 841 O O . ILE A 1 109 ? -13.634 -1.769 8.660 1.00 93.00 109 ILE A O 1
ATOM 845 N N . THR A 1 110 ? -12.752 -0.713 6.887 1.00 90.44 110 THR A N 1
ATOM 846 C CA . THR A 1 110 ? -13.018 0.647 7.378 1.00 90.44 110 THR A CA 1
ATOM 847 C C . THR A 1 110 ? -14.514 0.964 7.440 1.00 90.44 110 THR A C 1
ATOM 849 O O . THR A 1 110 ? -14.903 1.872 8.165 1.00 90.44 110 THR A O 1
ATOM 852 N N . ILE A 1 111 ? -15.376 0.256 6.698 1.00 89.88 111 ILE A N 1
ATOM 853 C CA . ILE A 1 111 ? -16.824 0.490 6.750 1.00 89.88 111 ILE A CA 1
ATOM 854 C C . ILE A 1 111 ? -17.356 0.067 8.124 1.00 89.88 111 ILE A C 1
ATOM 856 O O . ILE A 1 111 ? -17.538 -1.114 8.412 1.00 89.88 111 ILE A O 1
ATOM 860 N N . ASN A 1 112 ? -17.620 1.070 8.954 1.00 85.75 112 ASN A N 1
ATOM 861 C CA . ASN A 1 112 ? -18.193 0.943 10.286 1.00 85.75 112 ASN A CA 1
ATOM 862 C C . ASN A 1 112 ? -19.450 1.831 10.391 1.00 85.75 112 ASN A C 1
ATOM 864 O O . ASN A 1 112 ? -19.815 2.503 9.430 1.00 85.75 112 ASN A O 1
ATOM 868 N N . GLU A 1 113 ? -20.124 1.868 11.542 1.00 81.31 113 GLU A N 1
ATOM 869 C CA . GLU A 1 113 ? -21.383 2.618 11.717 1.00 81.31 113 GLU A CA 1
ATOM 870 C C . GLU A 1 113 ? -21.244 4.149 11.565 1.00 81.31 113 GLU A C 1
ATOM 872 O O . GLU A 1 113 ? -22.239 4.849 11.369 1.00 81.31 113 GLU A O 1
ATOM 877 N N . SER A 1 114 ? -20.022 4.688 11.608 1.00 83.62 114 SER A N 1
ATOM 878 C CA . SER A 1 114 ? -19.752 6.123 11.482 1.00 83.62 114 SER A CA 1
ATOM 879 C C . SER A 1 114 ? -19.860 6.616 10.033 1.00 83.62 114 SER A C 1
ATOM 881 O O . SER A 1 114 ? -19.279 6.050 9.105 1.00 83.62 114 SER A O 1
ATOM 883 N N . ALA A 1 115 ? -20.557 7.741 9.834 1.00 86.25 115 ALA A N 1
ATOM 884 C CA . ALA A 1 115 ? -20.707 8.392 8.528 1.00 86.25 115 ALA A CA 1
ATOM 885 C C . ALA A 1 115 ? -19.355 8.732 7.874 1.00 86.25 115 ALA A C 1
ATOM 887 O O . ALA A 1 115 ? -19.211 8.620 6.655 1.00 86.25 115 ALA A O 1
ATOM 888 N N . LEU A 1 116 ? -18.354 9.111 8.679 1.00 83.69 116 LEU A N 1
ATOM 889 C CA . LEU A 1 116 ? -17.001 9.384 8.189 1.00 83.69 116 LEU A CA 1
ATOM 890 C C . LEU A 1 116 ? -16.353 8.122 7.616 1.00 83.69 116 LEU A C 1
ATOM 892 O O . LEU A 1 116 ? -15.707 8.181 6.571 1.00 83.69 116 LEU A O 1
ATOM 896 N N . SER A 1 117 ? -16.559 6.989 8.278 1.00 87.25 117 SER A N 1
ATOM 897 C CA . SER A 1 117 ? -15.949 5.709 7.930 1.00 87.25 117 SER A CA 1
ATOM 898 C C . SER A 1 117 ? -16.587 5.118 6.664 1.00 87.25 117 SER A C 1
ATOM 900 O O . SER A 1 117 ? -15.877 4.542 5.842 1.00 87.25 117 SER A O 1
ATOM 902 N N . TYR A 1 118 ? -17.875 5.386 6.401 1.00 90.56 118 TYR A N 1
ATOM 903 C CA . TYR A 1 118 ? -18.502 5.101 5.099 1.00 90.56 118 TYR A CA 1
ATOM 904 C C . TYR A 1 118 ? -17.882 5.902 3.950 1.00 90.56 118 TYR A C 1
ATOM 906 O O . TYR A 1 118 ? -17.574 5.336 2.900 1.00 90.56 118 TYR A O 1
ATOM 914 N N . ILE A 1 119 ? -17.693 7.215 4.130 1.00 91.38 119 ILE A N 1
ATOM 915 C CA . ILE A 1 119 ? -17.098 8.078 3.098 1.00 91.38 119 ILE A CA 1
ATOM 916 C C . ILE A 1 119 ? -15.639 7.676 2.867 1.00 91.38 119 ILE A C 1
ATOM 918 O O . ILE A 1 119 ? -15.212 7.525 1.721 1.00 91.38 119 ILE A O 1
ATOM 922 N N . GLY A 1 120 ? -14.894 7.460 3.953 1.00 89.00 120 GLY A N 1
ATOM 923 C CA . GLY A 1 120 ? -13.499 7.051 3.906 1.00 89.00 120 GLY A CA 1
ATOM 924 C C . GLY A 1 120 ? -13.321 5.693 3.244 1.00 89.00 120 GLY A C 1
ATOM 925 O O . GLY A 1 120 ? -12.620 5.595 2.240 1.00 89.00 120 GLY A O 1
ATOM 926 N N . GLY A 1 121 ? -14.026 4.671 3.730 1.00 91.88 121 GLY A N 1
ATOM 927 C CA . GLY A 1 121 ? -14.004 3.327 3.157 1.00 91.88 121 GLY A CA 1
ATOM 928 C C . GLY A 1 121 ? -14.446 3.305 1.694 1.00 91.88 121 GLY A C 1
ATOM 929 O O . GLY A 1 121 ? -13.784 2.686 0.862 1.00 91.88 121 GLY A O 1
ATOM 930 N N . GLY A 1 122 ? -15.501 4.049 1.343 1.00 94.19 122 GLY A N 1
ATOM 931 C CA . GLY A 1 122 ? -15.967 4.188 -0.037 1.00 94.19 122 GLY A CA 1
ATOM 932 C C . GLY A 1 122 ? -14.914 4.796 -0.965 1.00 94.19 122 GLY A C 1
ATOM 933 O O . GLY A 1 122 ? -14.664 4.263 -2.049 1.00 94.19 122 GLY A O 1
ATOM 934 N N . PHE A 1 123 ? -14.242 5.866 -0.530 1.00 93.12 123 PHE A N 1
ATOM 935 C CA . PHE A 1 123 ? -13.145 6.474 -1.284 1.00 93.12 123 PHE A CA 1
ATOM 936 C C . PHE A 1 123 ? -11.966 5.507 -1.459 1.00 93.12 123 PHE A C 1
ATOM 938 O O . PHE A 1 123 ? -11.424 5.389 -2.557 1.00 93.12 123 PHE A O 1
ATOM 945 N N . THR A 1 124 ? -11.598 4.764 -0.413 1.00 93.12 124 THR A N 1
ATOM 946 C CA . THR A 1 124 ? -10.514 3.773 -0.467 1.00 93.12 124 THR A CA 1
ATOM 947 C C . THR A 1 124 ? -10.835 2.614 -1.411 1.00 93.12 124 THR A C 1
ATOM 949 O O . THR A 1 124 ? -9.983 2.210 -2.202 1.00 93.12 124 THR A O 1
ATOM 952 N N . ILE A 1 125 ? -12.073 2.111 -1.393 1.00 96.00 125 ILE A N 1
ATOM 953 C CA . ILE A 1 125 ? -12.533 1.079 -2.331 1.00 96.00 125 ILE A CA 1
ATOM 954 C C . ILE A 1 125 ? -12.471 1.611 -3.766 1.00 96.00 125 ILE A C 1
ATOM 956 O O . ILE A 1 125 ? -11.952 0.929 -4.652 1.00 96.00 125 ILE A O 1
ATOM 960 N N . PHE A 1 126 ? -12.950 2.836 -3.999 1.00 95.12 126 PHE A N 1
ATOM 961 C CA . PHE A 1 126 ? -12.885 3.475 -5.312 1.00 95.12 126 PHE A CA 1
ATOM 962 C C . PHE A 1 126 ? -11.440 3.631 -5.805 1.00 95.12 126 PHE A C 1
ATOM 964 O O . PHE A 1 126 ? -11.153 3.283 -6.949 1.00 95.12 126 PHE A O 1
ATOM 971 N N . ALA A 1 127 ? -10.519 4.074 -4.944 1.00 91.44 127 ALA A N 1
ATOM 972 C CA . ALA A 1 127 ? -9.093 4.155 -5.259 1.00 91.44 127 ALA A CA 1
ATOM 973 C C . ALA A 1 127 ? -8.509 2.778 -5.623 1.00 91.44 127 ALA A C 1
ATOM 975 O O . ALA A 1 127 ? -7.802 2.646 -6.624 1.00 91.44 127 ALA A O 1
ATOM 976 N N . GLY A 1 128 ? -8.873 1.727 -4.882 1.00 92.44 128 GLY A N 1
ATOM 977 C CA . GLY A 1 128 ? -8.455 0.358 -5.178 1.00 92.44 128 GLY A CA 1
ATOM 978 C C . GLY A 1 128 ? -8.946 -0.144 -6.541 1.00 92.44 128 GLY A C 1
ATOM 979 O O . GLY A 1 128 ? -8.163 -0.691 -7.321 1.00 92.44 128 GLY A O 1
ATOM 980 N N . PHE A 1 129 ? -10.213 0.106 -6.887 1.00 95.00 129 PHE A N 1
ATOM 981 C CA . PHE A 1 129 ? -10.738 -0.186 -8.227 1.00 95.00 129 PHE A CA 1
ATOM 982 C C . PHE A 1 129 ? -10.042 0.636 -9.312 1.00 95.00 129 PHE A C 1
ATOM 984 O O . PHE A 1 129 ? -9.693 0.095 -10.364 1.00 95.00 129 PHE A O 1
ATOM 991 N N . PHE A 1 130 ? -9.815 1.924 -9.059 1.00 91.56 130 PHE A N 1
ATOM 992 C CA . PHE A 1 130 ? -9.129 2.817 -9.984 1.00 91.56 130 PHE A CA 1
ATOM 993 C C . PHE A 1 130 ? -7.721 2.303 -10.314 1.00 91.56 130 PHE A C 1
ATOM 995 O O . PHE A 1 130 ? -7.377 2.201 -11.492 1.00 91.56 130 PHE A O 1
ATOM 1002 N N . LEU A 1 131 ? -6.949 1.872 -9.312 1.00 88.62 131 LEU A N 1
ATOM 1003 C CA . LEU A 1 131 ? -5.634 1.252 -9.506 1.00 88.62 131 LEU A CA 1
ATOM 1004 C C . LEU A 1 131 ? -5.691 -0.005 -10.383 1.00 88.62 131 LEU A C 1
ATOM 1006 O O . LEU A 1 131 ? -4.860 -0.172 -11.278 1.00 88.62 131 LEU A O 1
ATOM 1010 N N . ILE A 1 132 ? -6.672 -0.886 -10.160 1.00 90.62 132 ILE A N 1
ATOM 1011 C CA . ILE A 1 132 ? -6.834 -2.112 -10.958 1.00 90.62 132 ILE A CA 1
ATOM 1012 C C . ILE A 1 132 ? -7.148 -1.758 -12.416 1.00 90.62 132 ILE A C 1
ATOM 1014 O O . ILE A 1 132 ? -6.520 -2.293 -13.331 1.00 90.62 132 ILE A O 1
ATOM 1018 N N . ILE A 1 133 ? -8.072 -0.820 -12.646 1.00 89.88 133 ILE A N 1
ATOM 1019 C CA . ILE A 1 133 ? -8.452 -0.370 -13.992 1.00 89.88 133 I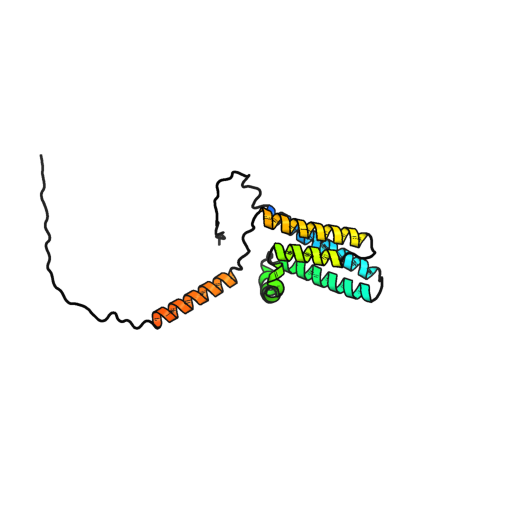LE A CA 1
ATOM 1020 C C . ILE A 1 133 ? -7.260 0.273 -14.705 1.00 89.88 133 ILE A C 1
ATOM 1022 O O . ILE A 1 133 ? -6.995 -0.047 -15.867 1.00 89.88 133 ILE A O 1
ATOM 1026 N N . MET A 1 134 ? -6.521 1.148 -14.016 1.00 84.62 134 MET A N 1
ATOM 1027 C CA . MET A 1 134 ? -5.308 1.771 -14.545 1.00 84.62 134 MET A CA 1
ATOM 1028 C C . MET A 1 134 ? -4.265 0.714 -14.913 1.00 84.62 134 MET A C 1
ATOM 1030 O O . MET A 1 134 ? -3.690 0.781 -16.000 1.00 84.62 134 MET A O 1
ATOM 1034 N N . ASN A 1 135 ? -4.077 -0.315 -14.083 1.00 86.12 135 ASN A N 1
ATOM 1035 C CA . ASN A 1 135 ? -3.154 -1.401 -14.392 1.00 86.12 135 ASN A CA 1
ATOM 1036 C C . ASN A 1 135 ? -3.572 -2.199 -15.637 1.00 86.12 135 ASN A C 1
ATOM 1038 O O . ASN A 1 135 ? -2.750 -2.465 -16.515 1.00 86.12 135 ASN A O 1
ATOM 1042 N N . CYS A 1 136 ? -4.862 -2.522 -15.764 1.00 85.31 136 CYS A N 1
ATOM 1043 C CA . CYS A 1 136 ? -5.391 -3.210 -16.941 1.00 85.31 136 CYS A CA 1
ATOM 1044 C C . CYS A 1 136 ? -5.264 -2.376 -18.225 1.00 85.31 136 CYS A C 1
ATOM 1046 O O . CYS A 1 136 ? -5.013 -2.939 -19.290 1.00 85.31 136 CYS A O 1
ATOM 1048 N N . ARG A 1 137 ? -5.437 -1.049 -18.144 1.00 82.94 137 ARG A N 1
ATOM 1049 C CA . ARG A 1 137 ? -5.405 -0.147 -19.307 1.00 82.94 137 ARG A CA 1
ATOM 1050 C C . ARG A 1 137 ? -3.996 0.204 -19.762 1.00 82.94 137 ARG A C 1
ATOM 1052 O O . ARG A 1 137 ? -3.740 0.199 -20.961 1.00 82.94 137 ARG A O 1
ATOM 1059 N N . PHE A 1 138 ? -3.094 0.496 -18.831 1.00 75.69 138 PHE A N 1
ATOM 1060 C CA . PHE A 1 138 ? -1.764 1.005 -19.161 1.00 75.69 138 PHE A CA 1
ATOM 1061 C C . PHE A 1 138 ? -0.684 -0.077 -19.225 1.00 75.69 138 PHE A C 1
ATOM 1063 O O . PHE A 1 138 ? 0.420 0.243 -19.666 1.00 75.69 138 PHE A O 1
ATOM 1070 N N . LYS A 1 139 ? -0.994 -1.332 -18.837 1.00 68.88 139 LYS A N 1
ATOM 1071 C CA . LYS A 1 139 ? -0.029 -2.444 -18.719 1.00 68.88 139 LYS A CA 1
ATOM 1072 C C . LYS A 1 139 ? 1.282 -1.920 -18.133 1.00 68.88 139 LYS A C 1
ATOM 1074 O O . LYS A 1 139 ? 2.300 -1.849 -18.825 1.00 68.88 139 LYS A O 1
ATOM 1079 N N . PHE A 1 140 ? 1.228 -1.465 -16.879 1.00 62.00 140 PHE A N 1
ATOM 1080 C CA . PHE A 1 140 ? 2.421 -0.919 -16.246 1.00 62.00 140 PHE A CA 1
ATOM 1081 C C . PHE A 1 140 ? 3.522 -1.983 -16.245 1.00 62.00 140 PHE A C 1
ATOM 1083 O O . PHE A 1 140 ? 3.236 -3.152 -15.957 1.00 62.00 140 PHE A O 1
ATOM 1090 N N . PRO A 1 141 ? 4.767 -1.611 -16.591 1.00 60.06 141 PRO A N 1
ATOM 1091 C CA . PRO A 1 141 ? 5.879 -2.533 -16.473 1.00 60.06 141 PRO A CA 1
ATOM 1092 C C . PRO A 1 141 ? 5.927 -3.007 -15.022 1.00 60.06 141 PRO A C 1
ATOM 1094 O O . PRO A 1 141 ? 5.929 -2.201 -14.089 1.00 60.06 141 PRO A O 1
ATOM 1097 N N . VAL A 1 142 ? 5.906 -4.326 -14.836 1.00 60.06 142 VAL A N 1
ATOM 1098 C CA . VAL A 1 142 ? 6.063 -4.927 -13.513 1.00 60.06 142 VAL A CA 1
ATOM 1099 C C . VAL A 1 142 ? 7.394 -4.426 -12.971 1.00 60.06 142 VAL A C 1
ATOM 1101 O O . VAL A 1 142 ? 8.427 -4.623 -13.612 1.00 60.06 142 VAL A O 1
ATOM 1104 N N . TYR A 1 143 ? 7.363 -3.740 -11.827 1.00 58.00 143 TYR A N 1
ATOM 1105 C CA . TYR A 1 143 ? 8.564 -3.259 -11.154 1.00 58.00 143 TYR A CA 1
ATOM 1106 C C . TYR A 1 143 ? 9.431 -4.470 -10.780 1.00 58.00 143 TYR A C 1
ATOM 1108 O O . TYR A 1 143 ? 9.248 -5.098 -9.740 1.00 58.00 143 TYR A O 1
ATOM 1116 N N . MET A 1 144 ? 10.364 -4.825 -11.661 1.00 55.25 144 MET A N 1
ATOM 1117 C CA . MET A 1 144 ? 11.401 -5.807 -11.385 1.00 55.25 144 MET A CA 1
ATOM 1118 C C . MET A 1 144 ? 12.409 -5.158 -10.443 1.00 55.25 144 MET A C 1
ATOM 1120 O O . MET A 1 144 ? 13.073 -4.181 -10.792 1.00 55.25 144 MET A O 1
ATOM 1124 N N . ASP A 1 145 ? 12.498 -5.672 -9.218 1.00 60.78 145 ASP A N 1
ATOM 1125 C CA . ASP A 1 145 ? 13.465 -5.186 -8.241 1.00 60.78 145 ASP A CA 1
ATOM 1126 C C . ASP A 1 145 ? 14.879 -5.433 -8.785 1.00 60.78 145 ASP A C 1
ATOM 1128 O O . ASP A 1 145 ? 15.302 -6.576 -8.969 1.00 60.78 145 ASP A O 1
ATOM 1132 N N . TRP A 1 146 ? 15.638 -4.361 -9.026 1.00 58.41 146 TRP A N 1
ATOM 1133 C CA . TRP A 1 146 ? 16.998 -4.443 -9.574 1.00 58.41 146 TRP A CA 1
ATOM 1134 C C . TRP A 1 146 ? 17.932 -5.334 -8.751 1.00 58.41 146 TRP A C 1
ATOM 1136 O O . TRP A 1 146 ? 18.894 -5.867 -9.294 1.00 58.41 146 TRP A O 1
ATOM 1146 N N . GLN A 1 147 ? 17.669 -5.508 -7.453 1.00 66.00 147 GLN A N 1
ATOM 1147 C CA . GLN A 1 147 ? 18.427 -6.445 -6.626 1.00 66.00 147 GLN A CA 1
ATOM 1148 C C . GLN A 1 147 ? 18.122 -7.903 -6.961 1.00 66.00 147 GLN A C 1
ATOM 1150 O O . GLN A 1 147 ? 19.063 -8.676 -7.056 1.00 66.00 147 GLN A O 1
ATOM 1155 N N . VAL A 1 148 ? 16.861 -8.257 -7.225 1.00 67.38 148 VAL A N 1
ATOM 1156 C CA . VAL A 1 148 ? 16.490 -9.613 -7.660 1.00 67.38 148 VAL A CA 1
ATOM 1157 C C . VAL A 1 148 ? 17.104 -9.895 -9.026 1.00 67.38 148 VAL A C 1
ATOM 1159 O O . VAL A 1 148 ? 17.737 -10.927 -9.212 1.00 67.38 148 VAL A O 1
ATOM 1162 N N . VAL A 1 149 ? 17.044 -8.928 -9.946 1.00 74.31 149 VAL A N 1
ATOM 1163 C CA . VAL A 1 149 ? 17.702 -9.040 -11.258 1.00 74.31 149 VAL A CA 1
ATOM 1164 C C . VAL A 1 149 ? 19.222 -9.168 -11.108 1.00 74.31 149 VAL A C 1
ATOM 1166 O O . VAL A 1 149 ? 19.847 -9.963 -11.805 1.00 74.31 149 VAL A O 1
ATOM 1169 N N . LYS A 1 150 ? 19.838 -8.419 -10.184 1.00 77.44 150 LYS A N 1
ATOM 1170 C CA . LYS A 1 150 ? 21.283 -8.475 -9.926 1.00 77.44 150 LYS A CA 1
ATOM 1171 C C . LYS A 1 150 ? 21.701 -9.790 -9.271 1.00 77.44 150 LYS A C 1
ATOM 1173 O O . LYS A 1 150 ? 22.744 -10.322 -9.633 1.00 77.44 150 LYS A O 1
ATOM 1178 N N . GLU A 1 151 ? 20.919 -10.309 -8.332 1.00 78.81 151 GLU A N 1
ATOM 1179 C CA . GLU A 1 151 ? 21.152 -11.608 -7.696 1.00 78.81 151 GLU A CA 1
ATOM 1180 C C . GLU A 1 151 ? 20.970 -12.748 -8.695 1.00 78.81 151 GLU A C 1
ATOM 1182 O O . GLU A 1 151 ? 21.811 -13.640 -8.757 1.00 78.81 151 GLU A O 1
ATOM 1187 N N . GLU A 1 152 ? 19.942 -12.687 -9.540 1.00 80.31 152 GLU A N 1
ATOM 1188 C CA . GLU A 1 152 ? 19.705 -13.684 -10.580 1.00 80.31 152 GLU A CA 1
ATOM 1189 C C . GLU A 1 152 ? 20.794 -13.632 -11.663 1.00 80.31 152 GLU A C 1
ATOM 1191 O O . GLU A 1 152 ? 21.300 -14.671 -12.085 1.00 80.31 152 GLU A O 1
ATOM 1196 N N . ALA A 1 153 ? 21.234 -12.435 -12.067 1.00 82.38 153 ALA A N 1
ATOM 1197 C CA . ALA A 1 153 ? 22.354 -12.261 -12.989 1.00 82.38 153 ALA A CA 1
ATOM 1198 C C . ALA A 1 153 ? 23.682 -12.737 -12.377 1.00 82.38 153 ALA A C 1
ATOM 1200 O O . ALA A 1 153 ? 24.456 -13.414 -13.050 1.00 82.38 153 ALA A O 1
ATOM 1201 N N . ALA A 1 154 ? 23.940 -12.443 -11.099 1.00 83.75 154 ALA A N 1
ATOM 1202 C CA . ALA A 1 154 ? 25.124 -12.923 -10.390 1.00 83.75 154 ALA A CA 1
ATOM 1203 C C . ALA A 1 154 ? 25.095 -14.447 -10.194 1.00 83.75 154 ALA A C 1
ATOM 1205 O O . ALA A 1 154 ? 26.128 -15.103 -10.328 1.00 83.75 154 ALA A O 1
ATOM 1206 N N . GLY A 1 155 ? 23.920 -15.020 -9.924 1.00 86.31 155 GLY A N 1
ATOM 1207 C CA . GLY A 1 155 ? 23.701 -16.461 -9.841 1.00 86.31 155 GLY A CA 1
ATOM 1208 C C . GLY A 1 155 ? 23.948 -17.152 -11.180 1.00 86.31 155 GLY A C 1
ATOM 1209 O O . GLY A 1 155 ? 24.701 -18.121 -11.236 1.00 86.31 155 GLY A O 1
ATOM 1210 N N . LYS A 1 156 ? 23.406 -16.604 -12.276 1.00 87.12 156 LYS A N 1
ATOM 1211 C CA . LYS A 1 156 ? 23.655 -17.090 -13.644 1.00 87.12 156 LYS A CA 1
ATOM 1212 C C . LYS A 1 156 ? 25.128 -16.972 -14.034 1.00 87.12 156 LYS A C 1
ATOM 1214 O O . LYS A 1 156 ? 25.677 -17.925 -14.574 1.00 87.12 156 LYS A O 1
ATOM 1219 N N . ALA A 1 157 ? 25.790 -15.863 -13.702 1.00 85.62 157 ALA A N 1
ATOM 1220 C CA . ALA A 1 157 ? 27.221 -15.683 -13.950 1.00 85.62 157 ALA A CA 1
ATOM 1221 C C . ALA A 1 157 ? 28.078 -16.694 -13.168 1.00 85.62 157 ALA A C 1
ATOM 1223 O O . ALA A 1 157 ? 29.026 -17.249 -13.717 1.00 85.62 157 ALA A O 1
ATOM 1224 N N . ARG A 1 158 ? 27.725 -16.991 -11.907 1.00 87.19 158 ARG A N 1
ATOM 1225 C CA . ARG A 1 158 ? 28.388 -18.039 -11.112 1.00 87.19 158 ARG A CA 1
ATOM 1226 C C . ARG A 1 158 ? 28.165 -19.432 -11.696 1.00 87.19 158 ARG A C 1
ATOM 1228 O O . ARG A 1 158 ? 29.127 -20.180 -11.823 1.00 87.19 158 ARG A O 1
ATOM 1235 N N . ALA A 1 159 ? 26.938 -19.754 -12.101 1.00 87.25 159 ALA A N 1
ATOM 1236 C CA . ALA A 1 159 ? 26.624 -21.035 -12.732 1.00 87.25 159 ALA A CA 1
ATOM 1237 C C . ALA A 1 159 ? 27.371 -21.220 -14.068 1.00 87.25 159 ALA A C 1
ATOM 1239 O O . ALA A 1 159 ? 27.895 -22.299 -14.332 1.00 87.25 159 ALA A O 1
ATOM 1240 N N . GLN A 1 160 ? 27.483 -20.163 -14.881 1.00 87.31 160 GLN A N 1
ATOM 1241 C CA . GLN A 1 160 ? 28.263 -20.175 -16.124 1.00 87.31 160 GLN A CA 1
ATOM 1242 C C . GLN A 1 160 ? 29.767 -20.325 -15.867 1.00 87.31 160 GLN A C 1
ATOM 1244 O O . GLN A 1 160 ? 30.426 -21.100 -16.556 1.00 87.31 160 GLN A O 1
ATOM 1249 N N . ALA A 1 161 ? 30.311 -19.636 -14.858 1.00 84.94 161 ALA A N 1
ATOM 1250 C CA . ALA A 1 161 ? 31.712 -19.781 -14.468 1.00 84.94 161 ALA A CA 1
ATOM 1251 C C . ALA A 1 161 ? 32.025 -21.205 -13.971 1.00 84.94 161 ALA A C 1
ATOM 1253 O O . ALA A 1 161 ? 33.066 -21.766 -14.310 1.00 84.94 161 ALA A O 1
ATOM 1254 N N . GLU A 1 162 ? 31.110 -21.820 -13.217 1.00 87.69 162 GLU A N 1
ATOM 1255 C CA . GLU A 1 162 ? 31.260 -23.202 -12.758 1.00 87.69 162 GLU A CA 1
ATOM 1256 C C . GLU A 1 162 ? 31.164 -24.210 -13.915 1.00 87.69 162 GLU A C 1
ATOM 1258 O O . GLU A 1 162 ? 31.942 -25.162 -13.963 1.00 87.69 162 GLU A O 1
ATOM 1263 N N . GLN A 1 163 ? 30.272 -23.989 -14.887 1.00 84.81 163 GLN A N 1
ATOM 1264 C CA . GLN A 1 163 ? 30.186 -24.823 -16.091 1.00 84.81 163 GLN A CA 1
ATOM 1265 C C . GLN A 1 163 ? 31.443 -24.719 -16.963 1.00 84.81 163 GLN A C 1
ATOM 1267 O O . GLN A 1 163 ? 31.947 -25.750 -17.399 1.00 84.81 163 GLN A O 1
ATOM 1272 N N . ALA A 1 164 ? 31.993 -23.515 -17.153 1.00 82.38 164 ALA A N 1
ATOM 1273 C CA . ALA A 1 164 ? 33.233 -23.304 -17.902 1.00 82.38 164 ALA A CA 1
ATOM 1274 C C . ALA A 1 164 ? 34.451 -23.963 -17.229 1.00 82.38 164 ALA A C 1
ATOM 1276 O O . ALA A 1 164 ? 35.342 -24.464 -17.912 1.00 82.38 164 ALA A O 1
ATOM 1277 N N . PHE A 1 165 ? 34.477 -24.003 -15.893 1.00 81.25 165 PHE A N 1
ATOM 1278 C CA . PHE A 1 165 ? 35.513 -24.709 -15.138 1.00 81.25 165 PHE A CA 1
ATOM 1279 C C . PHE A 1 165 ? 35.344 -26.237 -15.185 1.00 81.25 165 PHE A C 1
ATOM 1281 O O . PHE A 1 165 ? 36.332 -26.969 -15.179 1.00 81.25 165 PHE A O 1
ATOM 1288 N N . ARG A 1 166 ? 34.100 -26.738 -15.236 1.00 77.81 166 ARG A N 1
ATOM 1289 C CA . ARG A 1 166 ? 33.797 -28.179 -15.272 1.00 77.81 166 ARG A CA 1
ATOM 1290 C C . ARG A 1 166 ? 33.844 -28.807 -16.657 1.00 77.81 166 ARG A C 1
ATOM 1292 O O . ARG A 1 166 ? 33.875 -30.031 -16.720 1.00 77.81 166 ARG A O 1
ATOM 1299 N N . THR A 1 167 ? 33.845 -28.042 -17.746 1.00 69.56 167 THR A N 1
ATOM 1300 C CA . THR A 1 167 ? 34.150 -28.586 -19.075 1.00 69.56 167 THR A CA 1
ATOM 1301 C C . THR A 1 167 ? 35.648 -28.870 -19.165 1.00 69.56 167 THR A C 1
ATOM 1303 O O . THR A 1 167 ? 36.423 -27.921 -19.296 1.00 69.56 167 THR A O 1
ATOM 1306 N N . PRO A 1 168 ? 36.101 -30.139 -19.094 1.00 61.97 168 PRO A N 1
ATOM 1307 C CA . PRO A 1 168 ? 37.498 -30.447 -19.339 1.00 61.97 168 PRO A CA 1
ATOM 1308 C C . PRO A 1 168 ? 37.831 -29.989 -20.756 1.00 61.97 168 PRO A C 1
ATOM 1310 O O . PRO A 1 168 ? 37.137 -30.347 -21.713 1.00 61.97 168 PRO A O 1
ATOM 1313 N N . SER A 1 169 ? 38.880 -29.174 -20.875 1.00 56.62 169 SER A N 1
ATOM 1314 C CA . SER A 1 169 ? 39.472 -28.791 -22.151 1.00 56.62 169 SER A CA 1
ATOM 1315 C C . SER A 1 169 ? 39.845 -30.064 -22.907 1.00 56.62 169 SER A C 1
ATOM 1317 O O . SER A 1 169 ? 40.906 -30.647 -22.717 1.00 56.62 169 SER A O 1
ATOM 1319 N N . SER A 1 170 ? 38.925 -30.520 -23.750 1.00 55.25 170 SER A N 1
ATOM 1320 C CA . SER A 1 170 ? 39.124 -31.626 -24.684 1.00 55.25 170 SER A CA 1
ATOM 1321 C C . SER A 1 170 ? 39.701 -31.092 -26.001 1.00 55.25 170 SER A C 1
ATOM 1323 O O . SER A 1 170 ? 39.625 -31.748 -27.033 1.00 55.25 170 SER A O 1
ATOM 1325 N N . ALA A 1 171 ? 40.270 -29.880 -25.982 1.00 52.28 171 ALA A N 1
ATOM 1326 C CA . ALA A 1 171 ? 41.001 -29.278 -27.087 1.00 52.28 171 ALA A CA 1
ATOM 1327 C C . ALA A 1 171 ? 42.491 -29.637 -26.970 1.00 52.28 171 ALA A C 1
ATOM 1329 O O . ALA A 1 171 ? 43.356 -28.781 -26.818 1.00 52.28 171 ALA A O 1
ATOM 1330 N N . ALA A 1 172 ? 42.778 -30.935 -27.020 1.00 55.41 172 ALA A N 1
ATOM 1331 C CA . ALA A 1 172 ? 44.107 -31.467 -27.284 1.00 55.41 172 ALA A CA 1
ATOM 1332 C C . ALA A 1 172 ? 44.001 -32.464 -28.444 1.00 55.41 172 ALA A C 1
ATOM 1334 O O . ALA A 1 172 ? 44.147 -33.669 -28.283 1.00 55.41 172 ALA A O 1
ATOM 1335 N N . SER A 1 173 ? 43.691 -31.953 -29.633 1.00 55.22 173 SER A N 1
ATOM 1336 C CA . SER A 1 173 ? 44.057 -32.612 -30.886 1.00 55.22 173 SER A CA 1
ATOM 1337 C C . SER A 1 173 ? 44.368 -31.527 -31.910 1.00 55.22 173 SER A C 1
ATOM 1339 O O . SER A 1 173 ? 43.489 -30.963 -32.547 1.00 55.22 173 SER A O 1
A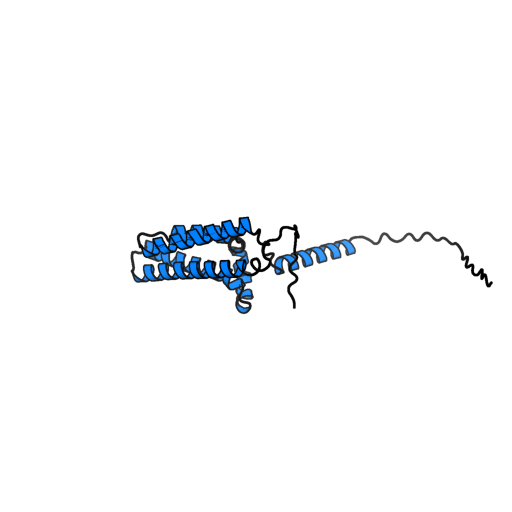TOM 1341 N N . THR A 1 174 ? 45.652 -31.187 -31.996 1.00 52.19 174 THR A N 1
ATOM 1342 C CA . THR A 1 174 ? 46.244 -30.440 -33.106 1.00 52.19 174 THR A CA 1
ATOM 1343 C C . THR A 1 174 ? 46.474 -31.437 -34.242 1.00 52.19 174 THR A C 1
ATOM 1345 O O . THR A 1 174 ? 47.345 -32.296 -34.087 1.00 52.19 174 THR A O 1
ATOM 1348 N N . PRO A 1 175 ? 45.764 -31.378 -35.381 1.00 49.34 175 PRO A N 1
ATOM 1349 C CA . PRO A 1 175 ? 46.220 -32.044 -36.587 1.00 49.34 175 PRO A CA 1
ATOM 1350 C C . PRO A 1 175 ? 47.228 -31.108 -37.255 1.00 49.34 175 PRO A C 1
ATOM 1352 O O . PRO A 1 175 ? 46.889 -30.008 -37.689 1.00 49.34 175 PRO A O 1
ATOM 1355 N N . GLY A 1 176 ? 48.489 -31.529 -37.288 1.00 56.66 176 GLY A N 1
ATOM 1356 C CA . GLY A 1 176 ? 49.501 -30.888 -38.114 1.00 56.66 176 GLY A CA 1
ATOM 1357 C C . GLY A 1 176 ? 49.149 -30.996 -39.601 1.00 56.66 176 GLY A C 1
ATOM 1358 O O . GLY A 1 176 ? 48.733 -32.049 -40.076 1.00 56.66 176 GLY A O 1
ATOM 1359 N N . GLY A 1 177 ? 49.353 -29.898 -40.320 1.00 45.22 177 GLY A N 1
ATOM 1360 C CA . GLY A 1 177 ? 49.297 -29.786 -41.779 1.00 45.22 177 GLY A CA 1
ATOM 1361 C C . GLY A 1 177 ? 49.270 -28.293 -42.109 1.00 45.22 177 GLY A C 1
ATOM 1362 O O . GLY A 1 177 ? 48.297 -27.627 -41.794 1.00 45.22 177 GLY A O 1
ATOM 1363 N N . GLY A 1 178 ? 50.337 -27.642 -42.571 1.00 55.66 178 GLY A N 1
ATOM 1364 C CA . GLY A 1 178 ? 51.267 -28.080 -43.608 1.00 55.66 178 GLY A CA 1
ATOM 1365 C C . GLY A 1 178 ? 50.684 -27.662 -44.960 1.00 55.66 178 GLY A C 1
ATOM 1366 O O . GLY A 1 178 ? 49.816 -28.356 -45.474 1.00 55.66 178 GLY A O 1
ATOM 1367 N N . GLY A 1 179 ? 51.114 -26.512 -45.486 1.00 49.25 179 GLY A N 1
ATOM 1368 C CA . GLY A 1 179 ? 50.669 -25.962 -46.776 1.00 49.25 179 GLY A CA 1
ATOM 1369 C C . GLY A 1 179 ? 50.754 -24.433 -46.773 1.00 49.25 179 GLY A C 1
ATOM 1370 O O . GLY A 1 179 ? 49.822 -23.759 -46.357 1.00 49.25 179 GLY A O 1
ATOM 1371 N N . GLU A 1 180 ? 51.954 -23.868 -46.869 1.00 52.19 180 GLU A N 1
ATOM 1372 C CA . GLU A 1 180 ? 52.544 -23.348 -48.118 1.00 52.19 180 GLU A CA 1
ATOM 1373 C C . GLU A 1 180 ? 51.805 -22.148 -48.741 1.00 52.19 180 GLU A C 1
ATOM 1375 O O . GLU A 1 180 ? 50.791 -22.250 -49.422 1.00 52.19 180 GLU A O 1
ATOM 1380 N N . SER A 1 181 ? 52.411 -20.995 -48.453 1.00 56.69 181 SER A N 1
ATOM 1381 C CA . SER A 1 181 ? 52.524 -19.748 -49.213 1.00 56.69 181 SER A CA 1
ATOM 1382 C C . SER A 1 181 ? 52.161 -19.793 -50.705 1.00 56.69 181 SER A C 1
ATOM 1384 O O . SER A 1 181 ? 52.754 -20.548 -51.469 1.00 56.69 181 SER A O 1
ATOM 1386 N N . SER A 1 182 ? 51.331 -18.844 -51.153 1.00 56.47 182 SER A N 1
ATOM 1387 C CA . SER A 1 182 ? 51.511 -18.245 -52.482 1.00 56.47 182 SER A CA 1
ATOM 1388 C C . SER A 1 182 ? 51.022 -16.794 -52.500 1.00 56.47 182 SER A C 1
ATOM 1390 O O . SER A 1 182 ? 49.829 -16.500 -52.567 1.00 56.47 182 SER A O 1
ATOM 1392 N N . TYR A 1 183 ? 51.985 -15.882 -52.391 1.00 59.56 183 TYR A N 1
ATOM 1393 C CA . TYR A 1 183 ? 51.842 -14.443 -52.582 1.00 59.56 183 TYR A CA 1
ATOM 1394 C C . TYR A 1 183 ? 51.965 -14.139 -54.083 1.00 59.56 183 TYR A C 1
ATOM 1396 O O . TYR A 1 183 ? 52.946 -14.536 -54.706 1.00 59.56 183 TYR A O 1
ATOM 1404 N N . SER A 1 184 ? 50.998 -13.432 -54.670 1.00 54.75 184 SER A N 1
ATOM 1405 C CA . SER A 1 184 ? 51.097 -12.930 -56.047 1.00 54.75 184 SER A CA 1
ATOM 1406 C C . SER A 1 184 ? 50.513 -11.517 -56.149 1.00 54.75 184 SER A C 1
ATOM 1408 O O . SER A 1 184 ? 49.305 -11.332 -56.012 1.00 54.75 184 SER A O 1
ATOM 1410 N N . PRO A 1 185 ? 51.367 -10.503 -56.350 1.00 58.97 185 PRO A N 1
ATOM 1411 C CA . PRO A 1 185 ? 51.019 -9.282 -57.074 1.00 58.97 185 PRO A CA 1
ATOM 1412 C C . PRO A 1 185 ? 52.058 -9.037 -58.196 1.00 58.97 185 PRO A C 1
ATOM 1414 O O . PRO A 1 185 ? 53.049 -9.766 -58.263 1.00 58.97 185 PRO A O 1
ATOM 1417 N N . PRO A 1 186 ? 51.980 -7.969 -59.014 1.00 58.12 186 PRO A N 1
ATOM 1418 C CA . PRO A 1 186 ? 50.861 -7.109 -59.412 1.00 58.12 186 PRO A CA 1
ATOM 1419 C C . PRO A 1 186 ? 50.690 -7.066 -60.956 1.00 58.12 186 PRO A C 1
ATOM 1421 O O . PRO A 1 186 ? 51.605 -7.381 -61.709 1.00 58.12 186 PRO A O 1
ATOM 1424 N N . GLY A 1 187 ? 49.541 -6.598 -61.452 1.00 53.75 187 GLY A N 1
ATOM 1425 C CA . GLY A 1 187 ? 49.332 -6.306 -62.878 1.00 53.75 187 GLY A CA 1
ATOM 1426 C C . GLY A 1 187 ? 48.803 -4.891 -63.068 1.00 53.75 187 GLY A C 1
ATOM 1427 O O . GLY A 1 187 ? 47.595 -4.679 -63.039 1.00 53.75 187 GLY A O 1
ATOM 1428 N N . GLY A 1 188 ? 49.710 -3.923 -63.203 1.00 52.06 188 GLY A N 1
ATOM 1429 C CA . GLY A 1 188 ? 49.376 -2.544 -63.548 1.00 52.06 188 GLY A CA 1
ATOM 1430 C C . GLY A 1 188 ? 49.006 -2.409 -65.025 1.00 52.06 188 GLY A C 1
ATOM 1431 O O . GLY A 1 188 ? 49.682 -2.967 -65.885 1.00 52.06 188 GLY A O 1
ATOM 1432 N N . HIS A 1 189 ? 47.964 -1.630 -65.310 1.00 58.34 189 HIS A N 1
ATOM 1433 C CA . HIS A 1 189 ? 47.666 -1.121 -66.644 1.00 58.34 189 HIS A CA 1
ATOM 1434 C C . HIS A 1 189 ? 47.704 0.407 -66.560 1.00 58.34 189 HIS A C 1
ATOM 1436 O O . HIS A 1 189 ? 46.847 1.026 -65.931 1.00 58.34 189 HIS A O 1
ATOM 1442 N N . VAL A 1 190 ? 48.750 0.997 -67.135 1.00 59.94 190 VAL A N 1
ATOM 1443 C CA . VAL A 1 190 ? 48.807 2.424 -67.462 1.00 59.94 190 VAL A CA 1
ATOM 1444 C C . VAL A 1 190 ? 48.520 2.546 -68.960 1.00 59.94 190 VAL A C 1
ATOM 1446 O O . VAL A 1 190 ? 48.755 1.604 -69.718 1.00 59.94 190 VAL A O 1
ATOM 1449 N N . ILE A 1 191 ? 47.894 3.671 -69.282 1.00 66.19 191 ILE A N 1
ATOM 1450 C CA . ILE A 1 191 ? 47.216 4.092 -70.512 1.00 66.19 191 ILE A CA 1
ATOM 1451 C C . ILE A 1 191 ? 48.159 4.109 -71.716 1.00 66.19 191 ILE A C 1
ATOM 1453 O O . ILE A 1 191 ? 49.308 4.573 -71.539 1.00 66.19 191 ILE A O 1
#

InterPro domains:
  IPR013714 Golgi apparatus membrane protein T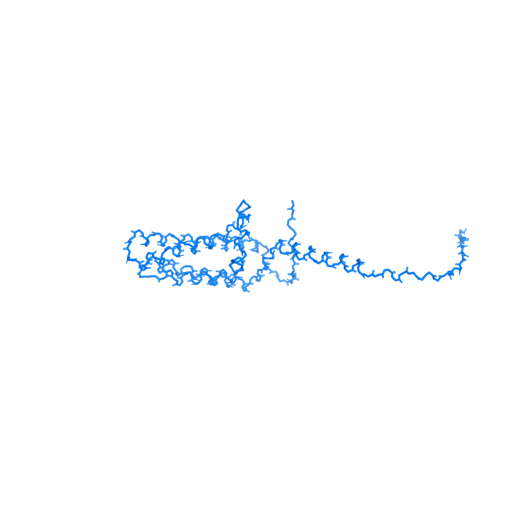VP15 [PF08507] (29-143)
  IPR013714 Golgi apparatus membrane protein TVP15 [PTHR28128] (26-145)

Radius of gyration: 29.67 Å; chains: 1; bounding box: 74×46×94 Å

pLDDT: mean 76.0, std 15.71, range [34.97, 96.0]

Foldseek 3Di:
DDDDDPDDDDDDDDDDPPVLVCVVVVLLVLLLVLLVLQLVLLVVQCVVCPDDVSVVLSVVLNVLSVVSVLLSCCVPPVCVVVSVVVCVVVVQCVDLLSVLVSLLVSLVSLDDPDPSSPVSSVSSNVSSVVSVVCCVVVVPDRPDPVVVVVVVVVVVVVVVVVVVVPPPPPPPDDDDDDDDDDDDDDDDDDD

Organism: Bodo saltans (NCBI:txid75058)

Secondary structure (DSSP, 8-state):
----------------TTSTTTHHHHHHHHHHHHHHHHHHHHHHHHHHT--HHHHHHHHHHHHHHHHHHHHHGGGSTTTHHHHHHHHTT-HHHHSHHHHHHHHHHHHHHH--SSHHHHHHHHHHHHHHHHHHHHHHHH-PPP---HHHHHHHHHHHHHHHHHHHHHS------------------------